Protein AF-A0A7V9I3D6-F1 (afdb_monomer_lite)

Radius of gyration: 19.31 Å; chains: 1; bounding box: 53×40×51 Å

Sequence (221 aa):
MAVRAPNLHQALRGFCLGGFRLLSADVEEGAEIPFAFEEHASRGRPSLYEYRPLVKDYVEARARRLRQLPDAVLALEELRREPAAAIFVRAHAESGLSEEEGLFRSVLLSMLEAAAEACGGFDWDDRAFDRAYGELERSLFGEHRAYAAVAPLVGLSLGRTLQLADGLRVRLAAAGELAAHWPQATNLLPQDFGREPDRLCVLELEQSLDAGSSAAPDAPG

pLDDT: mean 83.84, std 12.22, range [38.25, 98.25]

Secondary structure (DSSP, 8-state):
---SSHHHHHHHHHHHHHHHHHHHHHHHTTPPPPEEEEEE--TTSPPEEEEEE-HHHHHHHTHHHHHTSHHHHHHHHHHHH-GGGHHHHHTTGGGT--HHHHHIIIIIIHHHHHHHHHHTSSS--HHHHHHHHHHHHHHHH-SSEEEEEEEEE-SB--SS-EEEETTEEEEEPPTTHHHHH-GGGGGTSPTTTTTSTTB-EEEEEEEEEPTT--S-TTS--

Foldseek 3Di:
DDQPQVQLLVLLVLLLLQLLVVFVVCVVVPDDFDWDWDWDDDVPDDIDIDIAGPLLVSLVVCLVVSCPDPSLVSNLVSLVVQLLNLQQLVVCVVVVDDSSVSCSVRPNSQLSSQLQRLVSHSDHDPVSSVVSVVVVSCQSQPQKHKDKDKDWFAQDADPAKAAPDVQKIKGFDDVCPCCVVPVVCVVVADPCAVNDRRRGMMIMGMDIDHSNDSDRPPDDD

Structure (mmCIF, N/CA/C/O backbone):
data_AF-A0A7V9I3D6-F1
#
_entry.id   AF-A0A7V9I3D6-F1
#
loop_
_atom_site.group_PDB
_atom_site.id
_atom_site.type_symbol
_atom_site.label_atom_id
_atom_site.label_alt_id
_atom_site.label_comp_id
_atom_site.label_asym_id
_atom_site.label_entity_id
_atom_site.label_seq_id
_atom_site.pdbx_PDB_ins_code
_atom_site.Cartn_x
_atom_site.Cartn_y
_atom_site.Cartn_z
_atom_site.occupancy
_atom_site.B_iso_or_equiv
_atom_site.auth_seq_id
_atom_site.auth_comp_id
_atom_site.auth_asym_id
_atom_site.auth_atom_id
_atom_site.pdbx_PDB_model_num
ATOM 1 N N . MET A 1 1 ? -8.678 -20.734 4.271 1.00 51.84 1 MET A N 1
ATOM 2 C CA . MET A 1 1 ? -7.421 -20.995 3.538 1.00 51.84 1 MET A CA 1
ATOM 3 C C . MET A 1 1 ? -6.297 -20.922 4.561 1.00 51.84 1 MET A C 1
ATOM 5 O O . MET A 1 1 ? -6.418 -20.113 5.469 1.00 51.84 1 MET A O 1
ATOM 9 N N . ALA A 1 2 ? -5.300 -21.808 4.520 1.00 75.94 2 ALA A N 1
ATOM 10 C CA . ALA A 1 2 ? -4.194 -21.734 5.476 1.00 75.94 2 ALA A CA 1
ATOM 11 C C . ALA A 1 2 ? -3.273 -20.573 5.082 1.00 75.94 2 ALA A C 1
ATOM 13 O O . ALA A 1 2 ? -2.827 -20.524 3.938 1.00 75.94 2 ALA A O 1
ATOM 14 N N . VAL A 1 3 ? -3.034 -19.652 6.014 1.00 81.44 3 VAL A N 1
ATOM 15 C CA . VAL A 1 3 ? -2.123 -18.517 5.831 1.00 81.44 3 VAL A CA 1
ATOM 16 C C . VAL A 1 3 ? -0.690 -19.039 5.739 1.00 81.44 3 VAL A C 1
ATOM 18 O O . VAL A 1 3 ? -0.267 -19.826 6.589 1.00 81.44 3 VAL A O 1
ATOM 21 N N . ARG A 1 4 ? 0.051 -18.621 4.709 1.00 81.69 4 ARG A N 1
ATOM 22 C CA . ARG A 1 4 ? 1.401 -19.124 4.409 1.00 81.69 4 ARG A CA 1
ATOM 23 C C . ARG A 1 4 ? 2.445 -18.603 5.392 1.00 81.69 4 ARG A C 1
ATOM 25 O O . ARG A 1 4 ? 3.324 -19.359 5.796 1.00 81.69 4 ARG A O 1
ATOM 32 N N . ALA A 1 5 ? 2.312 -17.345 5.810 1.00 86.44 5 ALA A N 1
ATOM 33 C CA . ALA A 1 5 ? 3.194 -16.689 6.774 1.00 86.44 5 ALA A CA 1
ATOM 34 C C . ALA A 1 5 ? 2.384 -16.204 7.996 1.00 86.44 5 ALA A C 1
ATOM 36 O O . ALA A 1 5 ? 1.986 -15.038 8.052 1.00 86.44 5 ALA A O 1
ATOM 37 N N . PRO A 1 6 ? 2.097 -17.081 8.981 1.00 89.69 6 PRO A N 1
ATOM 38 C CA . PRO A 1 6 ? 1.173 -16.770 10.076 1.00 89.69 6 PRO A CA 1
ATOM 39 C C . PRO A 1 6 ? 1.665 -15.637 10.990 1.00 89.69 6 PRO A C 1
ATOM 41 O O . PRO A 1 6 ? 0.858 -14.818 11.427 1.00 89.69 6 PRO A O 1
ATOM 44 N N . ASN A 1 7 ? 2.976 -15.548 11.237 1.00 91.69 7 ASN A N 1
ATOM 45 C CA . ASN A 1 7 ? 3.556 -14.475 12.054 1.00 91.69 7 ASN A CA 1
ATOM 46 C C . ASN A 1 7 ? 3.440 -13.118 11.353 1.00 91.69 7 ASN A C 1
ATOM 48 O O . ASN A 1 7 ? 2.965 -12.155 11.954 1.00 91.69 7 ASN A O 1
ATOM 52 N N . LEU A 1 8 ? 3.786 -13.070 10.061 1.00 92.12 8 LEU A N 1
ATOM 53 C CA . LEU A 1 8 ? 3.638 -11.871 9.241 1.00 92.12 8 LEU A CA 1
ATOM 54 C C . LEU A 1 8 ? 2.174 -11.426 9.198 1.00 92.12 8 LEU A C 1
ATOM 56 O O . LEU A 1 8 ? 1.878 -10.270 9.467 1.00 92.12 8 LEU A O 1
ATOM 60 N N . HIS A 1 9 ? 1.245 -12.348 8.948 1.00 94.50 9 HIS A N 1
ATOM 61 C CA . HIS A 1 9 ? -0.188 -12.059 8.986 1.00 94.50 9 HIS A CA 1
ATOM 62 C C . HIS A 1 9 ? -0.631 -11.448 10.317 1.00 94.50 9 HIS A C 1
ATOM 64 O O . HIS A 1 9 ? -1.328 -10.436 10.329 1.00 94.50 9 HIS A O 1
ATOM 70 N N . GLN A 1 10 ? -0.225 -12.035 11.448 1.00 95.88 10 GLN A N 1
ATOM 71 C CA . GLN A 1 10 ? -0.588 -11.517 12.765 1.00 95.88 10 GLN A CA 1
ATOM 72 C C . GLN A 1 10 ? -0.014 -10.116 13.009 1.00 95.88 10 GLN A C 1
ATOM 74 O O . GLN A 1 10 ? -0.733 -9.255 13.519 1.00 95.88 10 GLN A O 1
ATOM 79 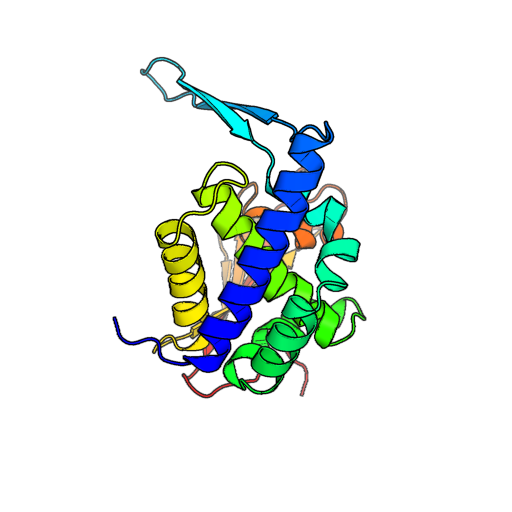N N . ALA A 1 11 ? 1.242 -9.874 12.633 1.00 96.75 11 ALA A N 1
ATOM 80 C CA . ALA A 1 11 ? 1.885 -8.574 12.797 1.00 96.75 11 ALA A CA 1
ATOM 81 C C . ALA A 1 11 ? 1.223 -7.496 11.922 1.00 96.75 11 ALA A C 1
ATOM 83 O O . ALA A 1 11 ? 0.896 -6.414 12.409 1.00 96.75 11 ALA A O 1
ATOM 84 N N . LEU A 1 12 ? 0.936 -7.822 10.659 1.00 96.69 12 LEU A N 1
ATOM 85 C CA . LEU A 1 12 ? 0.216 -6.949 9.734 1.00 96.69 12 LEU A CA 1
ATOM 86 C C . LEU A 1 12 ? -1.204 -6.639 10.230 1.00 96.69 12 LEU A C 1
ATOM 88 O O . LEU A 1 12 ? -1.616 -5.480 10.235 1.00 96.69 12 LEU A O 1
ATOM 92 N N . ARG A 1 13 ? -1.929 -7.645 10.735 1.00 97.50 13 ARG A N 1
ATOM 93 C CA . ARG A 1 13 ? -3.255 -7.444 11.338 1.00 97.50 13 ARG A CA 1
ATOM 94 C C . ARG A 1 13 ? -3.191 -6.535 12.563 1.00 97.50 13 ARG A C 1
ATOM 96 O O . ARG A 1 13 ? -4.046 -5.668 12.718 1.00 97.50 13 ARG A O 1
ATOM 103 N N . GLY A 1 14 ? -2.188 -6.725 13.423 1.00 97.69 14 GLY A N 1
ATOM 104 C CA . GLY A 1 14 ? -1.944 -5.866 14.584 1.00 97.69 14 GLY A CA 1
ATOM 105 C C . GLY A 1 14 ? -1.745 -4.407 14.177 1.00 97.69 14 GLY A C 1
ATOM 106 O O . GLY A 1 14 ? -2.419 -3.525 14.706 1.00 97.69 14 GLY A O 1
ATOM 107 N N . PHE A 1 15 ? -0.909 -4.165 13.162 1.00 98.25 15 PHE A N 1
ATOM 108 C CA . PHE A 1 15 ? -0.706 -2.826 12.612 1.00 98.25 15 PHE A CA 1
ATOM 109 C C . PHE A 1 15 ? -2.002 -2.216 12.069 1.00 98.25 15 PHE A C 1
ATOM 111 O O . PHE A 1 15 ? -2.323 -1.081 12.420 1.00 98.25 15 PHE A O 1
ATOM 118 N N . CYS A 1 16 ? -2.775 -2.954 11.266 1.00 97.88 16 CYS A N 1
ATOM 119 C CA . CYS A 1 16 ? -4.034 -2.436 10.734 1.00 97.88 16 CYS A CA 1
ATOM 120 C C . CYS A 1 16 ? -5.037 -2.101 11.842 1.00 97.88 16 CYS A C 1
ATOM 122 O O . CYS A 1 16 ? -5.631 -1.030 11.806 1.00 97.88 16 CYS A O 1
ATOM 124 N N . LEU A 1 17 ? -5.185 -2.952 12.859 1.00 97.81 17 LEU A N 1
ATOM 125 C CA . LEU A 1 17 ? -6.057 -2.673 14.004 1.00 97.81 17 LEU A CA 1
ATOM 126 C C . LEU A 1 17 ? -5.624 -1.421 14.778 1.00 97.81 17 LEU A C 1
ATOM 128 O O . LEU A 1 17 ? -6.463 -0.586 15.122 1.00 97.81 17 LEU A O 1
ATOM 132 N N . GLY A 1 18 ? -4.321 -1.275 15.039 1.00 97.50 18 GLY A N 1
ATOM 133 C CA . GLY A 1 18 ? -3.765 -0.085 15.683 1.00 97.50 18 GLY A CA 1
ATOM 134 C C . GLY A 1 18 ? -3.978 1.180 14.845 1.00 97.50 18 GLY A C 1
ATOM 135 O O . GLY A 1 18 ? -4.359 2.221 15.382 1.00 97.50 18 GLY A O 1
ATOM 136 N N . GLY A 1 19 ? -3.801 1.072 13.526 1.00 97.62 19 GLY A N 1
ATOM 137 C CA . GLY A 1 19 ? -4.054 2.140 12.563 1.00 97.62 19 GLY A CA 1
ATOM 138 C C . GLY A 1 19 ? -5.521 2.558 12.523 1.00 97.62 19 GLY A C 1
ATOM 139 O O . GLY A 1 19 ? -5.809 3.740 12.682 1.00 97.62 19 GLY A O 1
ATOM 140 N N . PHE A 1 20 ? -6.447 1.603 12.402 1.00 97.44 20 PHE A N 1
ATOM 141 C CA . PHE A 1 20 ? -7.889 1.863 12.461 1.00 97.44 20 PHE A CA 1
ATOM 142 C C . PHE A 1 20 ? -8.252 2.571 13.759 1.00 97.44 20 PHE A C 1
ATOM 144 O O . PHE A 1 20 ? -8.834 3.642 13.709 1.00 97.44 20 PHE A O 1
ATOM 151 N N . ARG A 1 21 ? -7.819 2.058 14.917 1.00 97.44 21 ARG A N 1
ATOM 152 C CA . ARG A 1 21 ? -8.091 2.703 16.210 1.00 97.44 21 ARG A CA 1
ATOM 153 C C . ARG A 1 21 ? -7.612 4.157 16.254 1.00 97.44 21 ARG A C 1
ATOM 155 O O . ARG A 1 21 ? -8.326 5.009 16.775 1.00 97.44 21 ARG A O 1
ATOM 162 N N . LEU A 1 22 ? -6.408 4.435 15.750 1.00 97.06 22 LEU A N 1
ATOM 163 C CA . LEU A 1 22 ? -5.861 5.793 15.704 1.00 97.06 22 LEU A CA 1
ATOM 164 C C . LEU A 1 22 ? -6.705 6.706 14.806 1.00 97.06 22 LEU A C 1
ATOM 166 O O . LEU A 1 22 ? -6.985 7.839 15.183 1.00 97.06 22 LEU A O 1
ATOM 170 N N . LEU A 1 23 ? -7.105 6.217 13.634 1.00 96.12 23 LEU A N 1
ATOM 171 C CA . LEU A 1 23 ? -7.833 7.001 12.639 1.00 96.12 23 LEU A CA 1
ATOM 172 C C . LEU A 1 23 ? -9.308 7.194 13.022 1.00 96.12 23 LEU A C 1
ATOM 174 O O . LEU A 1 23 ? -9.835 8.286 12.842 1.00 96.12 23 LEU A O 1
ATOM 178 N N . SER A 1 24 ? -9.957 6.192 13.621 1.00 94.94 24 SER A N 1
ATOM 179 C CA . SER A 1 24 ? -11.309 6.328 14.176 1.00 94.94 24 SER A CA 1
ATOM 180 C C . SER A 1 24 ? -11.337 7.352 15.309 1.00 94.94 24 SER A C 1
ATOM 182 O O . SER A 1 24 ? -12.240 8.179 15.340 1.00 94.94 24 SER A O 1
ATOM 184 N N . ALA A 1 25 ? -10.323 7.361 16.185 1.00 95.62 25 ALA A N 1
ATOM 185 C CA . ALA A 1 25 ? -10.220 8.356 17.252 1.00 95.62 25 ALA A CA 1
ATOM 186 C C . ALA A 1 25 ? -10.080 9.785 16.701 1.00 95.62 25 ALA A C 1
ATOM 188 O O . ALA A 1 25 ? -10.766 10.685 17.173 1.00 95.62 25 ALA A O 1
ATOM 189 N N . ASP A 1 26 ? -9.262 9.993 15.661 1.00 94.94 26 ASP A N 1
ATOM 190 C CA . ASP A 1 26 ? -9.160 11.303 15.002 1.00 94.94 26 ASP A CA 1
ATOM 191 C C . ASP A 1 26 ? -10.531 11.773 14.470 1.00 94.94 26 ASP A C 1
ATOM 193 O O . ASP A 1 26 ? -10.877 12.948 14.598 1.00 94.94 26 ASP A O 1
ATOM 197 N N . VAL A 1 27 ? -11.319 10.870 13.873 1.00 93.56 27 VAL A N 1
ATOM 198 C CA . VAL A 1 27 ? -12.668 11.179 13.362 1.00 93.56 27 VAL A CA 1
ATOM 199 C C . VAL A 1 27 ? -13.646 11.481 14.499 1.00 93.56 27 VAL A C 1
ATOM 201 O O . VAL A 1 27 ? -14.411 12.440 14.407 1.00 93.56 27 VAL A O 1
ATOM 204 N N . GLU A 1 28 ? -13.600 10.717 15.591 1.00 93.75 28 GLU A N 1
ATOM 205 C CA . GLU A 1 28 ? -14.401 10.966 16.799 1.00 93.75 28 GLU A CA 1
ATOM 206 C C . GLU A 1 28 ? -14.061 12.317 17.454 1.00 93.75 28 GLU A C 1
ATOM 208 O O . GLU A 1 28 ? -14.948 12.994 17.974 1.00 93.75 28 GLU A O 1
ATOM 213 N N . GLU A 1 29 ? -12.799 12.747 17.377 1.00 95.25 29 GLU A N 1
ATOM 214 C CA . GLU A 1 29 ? -12.323 14.063 17.826 1.00 95.25 29 GLU A CA 1
ATOM 215 C C . GLU A 1 29 ? -12.676 15.207 16.853 1.00 95.25 29 GLU A C 1
ATOM 217 O O . GLU A 1 29 ? -12.429 16.378 17.154 1.00 95.25 29 GLU A O 1
ATOM 222 N N . GLY A 1 30 ? -13.303 14.895 15.714 1.00 92.50 30 GLY A N 1
ATOM 223 C CA . GLY A 1 30 ? -13.845 15.867 14.764 1.00 92.50 30 GLY A CA 1
ATOM 224 C C . GLY A 1 30 ? -13.020 16.065 13.493 1.00 92.50 30 GLY A C 1
ATOM 225 O O . GLY A 1 30 ? -13.278 17.012 12.751 1.00 92.50 30 GLY A O 1
ATOM 226 N N . ALA A 1 31 ? -12.030 15.214 13.209 1.00 92.62 31 ALA A N 1
ATOM 227 C CA . ALA A 1 31 ? -11.347 15.248 11.922 1.00 92.62 31 ALA A CA 1
ATOM 228 C C . ALA A 1 31 ? -12.265 14.738 10.800 1.00 92.62 31 ALA A C 1
ATOM 230 O O . ALA A 1 31 ? -12.788 13.628 10.856 1.00 92.62 31 ALA A O 1
ATOM 231 N N . GLU A 1 32 ? -12.405 15.520 9.733 1.00 88.69 32 GLU A N 1
ATOM 232 C CA . GLU A 1 32 ? -13.242 15.153 8.591 1.00 88.69 32 GLU A CA 1
ATOM 233 C C . GLU A 1 32 ? -12.462 14.326 7.559 1.00 88.69 32 GLU A C 1
ATOM 235 O O . GLU A 1 32 ? -11.319 14.645 7.212 1.00 88.69 32 GLU A O 1
ATOM 240 N N . ILE A 1 33 ? -13.098 13.269 7.045 1.00 87.44 33 ILE A N 1
ATOM 241 C CA . ILE A 1 33 ? -12.620 12.531 5.872 1.00 87.44 33 ILE A CA 1
ATOM 242 C C . ILE A 1 33 ? -13.177 13.244 4.631 1.00 87.44 33 ILE A C 1
ATOM 244 O O . ILE A 1 33 ? -14.398 13.378 4.523 1.00 87.44 33 ILE A O 1
ATOM 248 N N . PRO A 1 34 ? -12.332 13.714 3.697 1.00 84.06 34 PRO A N 1
ATOM 249 C CA . PRO A 1 34 ? -12.811 14.342 2.470 1.00 84.06 34 PRO A CA 1
ATOM 250 C C . PRO A 1 34 ? -13.617 13.362 1.606 1.00 84.06 34 PRO A C 1
ATOM 252 O O . PRO A 1 34 ? -13.396 12.155 1.658 1.00 84.06 34 PRO A O 1
ATOM 255 N N . PHE A 1 35 ? -14.517 13.878 0.769 1.00 84.19 35 PHE A N 1
ATOM 256 C CA . PHE A 1 35 ? -15.299 13.077 -0.176 1.00 84.19 35 PHE A CA 1
ATOM 257 C C . PHE A 1 35 ? -15.119 13.594 -1.599 1.00 84.19 35 PHE A C 1
ATOM 259 O O . PHE A 1 35 ? -15.112 14.805 -1.830 1.00 84.19 35 PHE A O 1
ATOM 266 N N . ALA A 1 36 ? -15.033 12.671 -2.553 1.00 81.62 36 ALA A N 1
ATOM 267 C CA . ALA A 1 36 ? -15.155 12.967 -3.970 1.00 81.62 36 ALA A CA 1
ATOM 268 C C . ALA A 1 36 ? -16.561 12.624 -4.466 1.00 81.62 36 ALA A C 1
ATOM 270 O O . ALA A 1 36 ? -17.188 11.658 -4.022 1.00 81.62 36 ALA A O 1
ATOM 271 N N . PHE A 1 37 ? -17.042 13.445 -5.395 1.00 81.44 37 PHE A N 1
ATOM 272 C CA . PHE A 1 37 ? -18.276 13.210 -6.128 1.00 81.44 37 PHE A CA 1
ATOM 273 C C . PHE A 1 37 ? -17.924 12.672 -7.510 1.00 81.44 37 PHE A C 1
ATOM 275 O O . PHE A 1 37 ? -17.302 13.379 -8.305 1.00 81.44 37 PHE A O 1
ATOM 282 N N . GLU A 1 38 ? -18.322 11.435 -7.788 1.00 77.94 38 GLU A N 1
ATOM 283 C CA . GLU A 1 38 ? -18.079 10.785 -9.072 1.00 77.94 38 GLU A CA 1
ATOM 284 C C . GLU A 1 38 ? -19.399 10.591 -9.827 1.00 77.94 38 GLU A C 1
ATOM 286 O O . GLU A 1 38 ? -20.374 10.048 -9.301 1.00 77.94 38 GLU A O 1
ATOM 291 N N . GLU A 1 39 ? -19.430 11.058 -11.079 1.00 82.06 39 GLU A N 1
ATOM 292 C CA . GLU A 1 39 ? -20.523 10.802 -12.014 1.00 82.06 39 GLU A CA 1
ATOM 293 C C . GLU A 1 39 ? -20.115 9.696 -12.991 1.00 82.06 39 GLU A C 1
ATOM 295 O O . GLU A 1 39 ? -19.277 9.885 -13.876 1.00 82.06 39 GLU A O 1
ATOM 300 N N . HIS A 1 40 ? -20.770 8.546 -12.878 1.00 74.75 40 HIS A N 1
ATOM 301 C CA . HIS A 1 40 ? -20.610 7.430 -13.800 1.00 74.75 40 HIS A CA 1
ATOM 302 C C . HIS A 1 40 ? -21.624 7.561 -14.937 1.00 74.75 40 HIS A C 1
ATOM 304 O O . HIS A 1 40 ? -22.726 7.002 -14.901 1.00 74.75 40 HIS A O 1
ATOM 310 N N . ALA A 1 41 ? -21.259 8.322 -15.967 1.00 72.06 41 ALA A N 1
ATOM 311 C CA . ALA A 1 41 ? -22.062 8.448 -17.178 1.00 72.06 41 ALA A CA 1
ATOM 312 C C . ALA A 1 41 ? -21.817 7.252 -18.116 1.00 72.06 41 ALA A C 1
ATOM 314 O O . ALA A 1 41 ? -20.714 7.038 -18.616 1.00 72.06 41 ALA A O 1
ATOM 315 N N . SER A 1 42 ? -2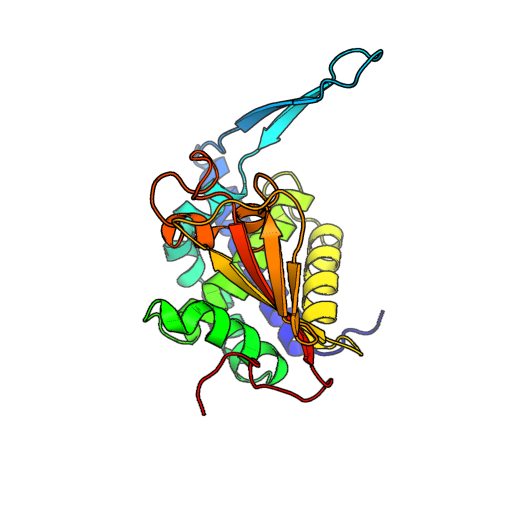2.863 6.474 -18.403 1.00 72.00 42 SER A N 1
ATOM 316 C CA . SER A 1 42 ? -22.826 5.387 -19.392 1.00 72.00 42 SER A CA 1
ATOM 317 C C . SER A 1 42 ? -23.758 5.689 -20.562 1.00 72.00 42 SER A C 1
ATOM 319 O O . SER A 1 42 ? -24.907 6.086 -20.377 1.00 72.00 42 SER A O 1
ATOM 321 N N . ARG A 1 43 ? -23.286 5.480 -21.799 1.00 64.88 43 ARG A N 1
ATOM 322 C CA . ARG A 1 43 ? -24.044 5.825 -23.013 1.00 64.88 43 ARG A CA 1
ATOM 323 C C . ARG A 1 43 ? -25.383 5.073 -23.054 1.00 64.88 43 ARG A C 1
ATOM 325 O O . ARG A 1 43 ? -25.407 3.850 -23.135 1.00 64.88 43 ARG A O 1
ATOM 332 N N . GLY A 1 44 ? -26.492 5.816 -23.021 1.00 72.50 44 GLY A N 1
ATOM 333 C CA . GLY A 1 44 ? -27.853 5.263 -23.064 1.00 72.50 44 GLY A CA 1
ATOM 334 C C . GLY A 1 44 ? -28.411 4.784 -21.717 1.00 72.50 44 GLY A C 1
ATOM 335 O O . GLY A 1 44 ? -29.470 4.159 -21.706 1.00 72.50 44 GLY A O 1
ATOM 336 N N . ARG A 1 45 ? -27.738 5.065 -20.591 1.00 74.00 45 ARG A N 1
ATOM 337 C CA . ARG A 1 45 ? -28.235 4.799 -19.230 1.00 74.00 45 ARG A CA 1
ATOM 338 C C . ARG A 1 45 ? -28.221 6.094 -18.400 1.00 74.00 45 ARG A C 1
ATOM 340 O O . ARG A 1 45 ? -27.434 6.984 -18.715 1.00 74.00 45 ARG A O 1
ATOM 347 N N . PRO A 1 46 ? -29.080 6.225 -17.373 1.00 77.50 46 PRO A N 1
ATOM 348 C CA . PRO A 1 46 ? -29.013 7.349 -16.441 1.00 77.50 46 PRO A CA 1
ATOM 349 C C . PRO A 1 46 ? -27.640 7.414 -15.764 1.00 77.50 46 PRO A C 1
ATOM 351 O O . PRO A 1 46 ? -27.080 6.364 -15.441 1.00 77.50 46 PRO A O 1
ATOM 354 N N . SER A 1 47 ? -27.126 8.625 -15.544 1.00 81.19 47 SER A N 1
ATOM 355 C CA . SER A 1 47 ? -25.909 8.842 -14.760 1.00 81.19 47 SER A CA 1
ATOM 356 C C . SER A 1 47 ? -26.095 8.313 -13.338 1.00 81.19 47 SER A C 1
ATOM 358 O O . SER A 1 47 ? -27.112 8.592 -12.696 1.00 81.19 47 SER A O 1
ATOM 360 N N . LEU A 1 48 ? -25.123 7.539 -12.857 1.00 79.38 48 LEU A N 1
ATOM 361 C CA . LEU A 1 48 ? -25.047 7.135 -11.456 1.00 79.38 48 LEU A CA 1
ATOM 362 C C . LEU A 1 48 ? -24.120 8.102 -10.727 1.00 79.38 48 LEU A C 1
ATOM 364 O O . LEU A 1 48 ? -23.031 8.394 -11.213 1.00 79.38 48 LEU A O 1
ATOM 368 N N . TYR A 1 49 ? -24.566 8.585 -9.573 1.00 79.62 49 TYR A N 1
ATOM 369 C CA . TYR A 1 49 ? -23.794 9.484 -8.726 1.00 79.62 49 TYR A CA 1
ATOM 370 C C . TYR A 1 49 ? -23.341 8.731 -7.485 1.00 79.62 49 TYR A C 1
ATOM 372 O O . TYR A 1 49 ? -24.166 8.140 -6.786 1.00 79.62 49 TYR A O 1
ATOM 380 N N . GLU A 1 50 ? -22.042 8.760 -7.223 1.00 80.88 50 GLU A N 1
ATOM 381 C CA . GLU A 1 50 ? -21.428 8.103 -6.078 1.00 80.88 50 GLU A CA 1
ATOM 382 C C . GLU A 1 50 ? -20.649 9.122 -5.243 1.00 80.88 50 GLU A C 1
ATOM 384 O O . GLU A 1 50 ? -19.896 9.944 -5.769 1.00 80.88 50 GLU A O 1
ATOM 389 N N . TYR A 1 51 ? -20.852 9.069 -3.925 1.00 77.69 51 TYR A N 1
ATOM 390 C CA . TYR A 1 51 ? -20.023 9.780 -2.958 1.00 77.69 51 TYR A CA 1
ATOM 391 C C . TYR A 1 51 ? -18.995 8.804 -2.410 1.00 77.69 51 TYR A C 1
ATOM 393 O O . TYR A 1 51 ? -19.355 7.880 -1.677 1.00 77.69 51 TYR A O 1
ATOM 401 N N . ARG A 1 52 ? -17.724 9.020 -2.745 1.00 78.81 52 ARG A N 1
ATOM 402 C CA . ARG A 1 52 ? -16.632 8.155 -2.303 1.00 78.81 52 ARG A CA 1
ATOM 403 C C . ARG A 1 52 ? -15.771 8.873 -1.263 1.00 78.81 52 ARG A C 1
ATOM 405 O O . ARG A 1 52 ? -15.278 9.967 -1.554 1.00 78.81 52 ARG A O 1
ATOM 412 N N . PRO A 1 53 ? -15.571 8.301 -0.063 1.00 82.06 53 PRO A N 1
ATOM 413 C CA . PRO A 1 53 ? -14.634 8.862 0.900 1.00 82.06 53 PRO A CA 1
ATOM 414 C C . PRO A 1 53 ? -13.202 8.754 0.363 1.00 82.06 53 PRO A C 1
ATOM 416 O O . PRO A 1 53 ? -12.772 7.698 -0.103 1.00 82.06 53 PRO A O 1
ATOM 419 N N . LEU A 1 54 ? -12.443 9.841 0.466 1.00 85.75 54 LEU A N 1
ATOM 420 C CA . LEU A 1 54 ? -11.024 9.923 0.117 1.00 85.75 54 LEU A CA 1
ATOM 421 C C . LEU A 1 54 ? -10.171 9.401 1.282 1.00 85.75 54 LEU A C 1
ATOM 423 O O . LEU A 1 54 ? -9.389 10.122 1.902 1.00 85.75 54 LEU A O 1
ATOM 427 N N . VAL A 1 55 ? -10.368 8.120 1.603 1.00 87.75 55 VAL A N 1
ATOM 428 C CA . VAL A 1 55 ? -9.723 7.432 2.734 1.00 87.75 55 VAL A CA 1
ATOM 429 C C . VAL A 1 55 ? -8.204 7.429 2.587 1.00 87.75 55 VAL A C 1
ATOM 431 O O . VAL A 1 55 ? -7.484 7.615 3.563 1.00 87.75 55 VAL A O 1
ATOM 434 N N . LYS A 1 56 ? -7.720 7.272 1.357 1.00 86.00 56 LYS A N 1
ATOM 435 C CA . LYS A 1 56 ? -6.298 7.234 1.037 1.00 86.00 56 LYS A CA 1
ATOM 436 C C . LYS A 1 56 ? -5.561 8.502 1.450 1.00 86.00 56 LYS A C 1
ATOM 438 O O . LYS A 1 56 ? -4.672 8.437 2.290 1.00 86.00 56 LYS A O 1
ATOM 443 N N . ASP A 1 57 ? -5.990 9.656 0.943 1.00 85.50 57 ASP A N 1
ATOM 444 C CA . ASP A 1 57 ? -5.381 10.951 1.272 1.00 85.50 57 ASP A CA 1
ATOM 445 C C . ASP A 1 57 ? -5.425 11.211 2.784 1.00 85.50 57 ASP A C 1
ATOM 447 O O . ASP A 1 57 ? -4.483 11.740 3.382 1.00 85.50 57 ASP A O 1
ATOM 451 N N . TYR A 1 58 ? -6.522 10.796 3.426 1.00 90.56 58 TYR A N 1
ATOM 452 C CA . TYR A 1 58 ? -6.663 10.887 4.870 1.00 90.56 58 TYR A CA 1
ATOM 453 C C . TYR A 1 58 ? -5.606 10.046 5.601 1.00 90.56 58 TYR A C 1
ATOM 455 O O . TYR A 1 58 ? -4.961 10.564 6.516 1.00 90.56 58 TYR A O 1
ATOM 463 N N . VAL A 1 59 ? -5.403 8.788 5.194 1.00 92.88 59 VAL A N 1
ATOM 464 C CA . VAL A 1 59 ? -4.400 7.863 5.750 1.00 92.88 59 VAL A CA 1
ATOM 465 C C . VAL A 1 59 ? -2.976 8.366 5.490 1.00 92.88 59 VAL A C 1
ATOM 467 O O . VAL A 1 59 ? -2.186 8.459 6.435 1.00 92.88 59 VAL A O 1
ATOM 470 N N . GLU A 1 60 ? -2.656 8.768 4.258 1.00 89.50 60 GLU A N 1
ATOM 471 C CA . GLU A 1 60 ? -1.338 9.291 3.880 1.00 89.50 60 GLU A CA 1
ATOM 472 C C . GLU A 1 60 ? -0.952 10.516 4.726 1.00 89.50 60 GLU A C 1
ATOM 474 O O . GLU A 1 60 ? 0.171 10.603 5.234 1.00 89.50 60 GLU A O 1
ATOM 479 N N . ALA A 1 61 ? -1.898 11.424 4.989 1.00 90.75 61 ALA A N 1
ATOM 480 C CA . ALA A 1 61 ? -1.670 12.584 5.850 1.00 90.75 61 ALA A CA 1
ATOM 481 C C . ALA A 1 61 ? -1.321 12.213 7.310 1.00 90.75 61 ALA A C 1
ATOM 483 O O . ALA A 1 61 ? -0.688 13.003 8.016 1.00 90.75 61 ALA A O 1
ATOM 484 N N . ARG A 1 62 ? -1.685 11.007 7.776 1.00 94.88 62 ARG A N 1
ATOM 485 C CA . ARG A 1 62 ? -1.344 10.479 9.113 1.00 94.88 62 ARG A CA 1
ATOM 486 C C . ARG A 1 62 ? -0.157 9.514 9.099 1.00 94.88 62 ARG A C 1
ATOM 488 O O . ARG A 1 62 ? 0.221 9.032 10.170 1.00 94.88 62 ARG A O 1
ATOM 495 N N . ALA A 1 63 ? 0.497 9.287 7.956 1.00 92.50 63 ALA A N 1
ATOM 496 C CA . ALA A 1 63 ? 1.593 8.323 7.804 1.00 92.50 63 ALA A CA 1
ATOM 497 C C . ALA A 1 63 ? 2.666 8.440 8.903 1.00 92.50 63 ALA A C 1
ATOM 499 O O . ALA A 1 63 ? 3.083 7.437 9.477 1.00 92.50 63 ALA A O 1
ATOM 500 N N . ARG A 1 64 ? 3.054 9.665 9.289 1.00 93.44 64 ARG A N 1
ATOM 501 C CA . ARG A 1 64 ? 4.044 9.887 10.359 1.00 93.44 64 ARG A CA 1
ATOM 502 C C . ARG A 1 64 ? 3.592 9.364 11.727 1.00 93.44 64 ARG A C 1
ATOM 504 O O . ARG A 1 64 ? 4.414 8.817 12.454 1.00 93.44 64 ARG A O 1
ATOM 511 N N . ARG A 1 65 ? 2.320 9.545 12.094 1.00 96.12 65 ARG A N 1
ATOM 512 C CA . ARG A 1 65 ? 1.765 9.041 13.364 1.00 96.12 65 ARG A CA 1
ATOM 513 C C . ARG A 1 65 ? 1.608 7.525 13.317 1.00 96.12 65 ARG A C 1
ATOM 515 O O . ARG A 1 65 ? 1.999 6.845 14.257 1.00 96.12 65 ARG A O 1
ATOM 522 N N . LEU A 1 66 ? 1.118 7.001 12.194 1.00 97.00 66 LEU A N 1
ATOM 523 C CA . LEU A 1 66 ? 0.982 5.561 11.957 1.00 97.00 66 LEU A CA 1
ATOM 524 C C . LEU A 1 66 ? 2.333 4.841 12.059 1.00 97.00 66 LEU A C 1
ATOM 526 O O . LEU A 1 66 ? 2.436 3.783 12.670 1.00 97.00 66 LEU A O 1
ATOM 530 N N . ARG A 1 67 ? 3.399 5.461 11.547 1.00 94.94 67 ARG A N 1
ATOM 531 C CA . ARG A 1 67 ? 4.768 4.942 11.620 1.00 94.94 67 ARG A CA 1
ATOM 532 C C . ARG A 1 67 ? 5.307 4.792 13.045 1.00 94.94 67 ARG A C 1
ATOM 534 O O . ARG A 1 67 ? 6.197 3.974 13.275 1.00 94.94 67 ARG A O 1
ATOM 541 N N . GLN A 1 68 ? 4.799 5.602 13.972 1.00 95.69 68 GLN A N 1
ATOM 542 C CA . GLN A 1 68 ? 5.202 5.620 15.380 1.00 95.69 68 GLN A CA 1
ATOM 543 C C . GLN A 1 68 ? 4.441 4.595 16.229 1.00 95.69 68 GLN A C 1
ATOM 545 O O . GLN A 1 68 ? 4.759 4.441 17.409 1.00 95.69 68 GLN A O 1
ATOM 550 N N . LEU A 1 69 ? 3.448 3.900 15.662 1.00 97.00 69 LEU A N 1
ATOM 551 C CA . LEU A 1 69 ? 2.731 2.854 16.380 1.00 97.00 69 LEU A CA 1
ATOM 552 C C . LEU A 1 69 ? 3.687 1.706 16.747 1.00 97.00 69 LEU A C 1
ATOM 554 O O . LEU A 1 69 ? 4.480 1.282 15.902 1.00 97.00 69 LEU A O 1
ATOM 558 N N . PRO A 1 70 ? 3.590 1.144 17.967 1.00 95.50 70 PRO A N 1
ATOM 559 C CA . PRO A 1 70 ? 4.357 -0.044 18.339 1.00 95.50 70 PRO A CA 1
ATOM 560 C C . PRO A 1 70 ? 4.143 -1.207 17.362 1.00 95.50 70 PRO A C 1
ATOM 562 O O . PRO A 1 70 ? 5.097 -1.885 16.984 1.00 95.50 70 PRO A O 1
ATOM 565 N N . ASP A 1 71 ? 2.908 -1.381 16.885 1.00 96.50 71 ASP A N 1
ATOM 566 C CA . ASP A 1 71 ? 2.556 -2.424 15.921 1.00 96.50 71 ASP A CA 1
ATOM 567 C C . ASP A 1 71 ? 3.238 -2.231 14.557 1.00 96.50 71 ASP A C 1
ATOM 569 O O . ASP A 1 71 ? 3.571 -3.213 13.896 1.00 96.50 71 ASP A O 1
ATOM 573 N N . ALA A 1 72 ? 3.521 -0.985 14.149 1.00 95.88 72 ALA A N 1
ATOM 574 C CA . ALA A 1 72 ? 4.277 -0.712 12.924 1.00 95.88 72 ALA A CA 1
ATOM 575 C C . ALA A 1 72 ? 5.708 -1.250 13.028 1.00 95.88 72 ALA A C 1
ATOM 577 O O . ALA A 1 72 ? 6.217 -1.826 12.071 1.00 95.88 72 ALA A O 1
ATOM 578 N N . VAL A 1 73 ? 6.349 -1.104 14.192 1.00 94.06 73 VAL A N 1
ATOM 579 C CA . VAL A 1 73 ? 7.711 -1.613 14.420 1.00 94.06 73 VAL A CA 1
ATOM 580 C C . VAL A 1 73 ? 7.742 -3.138 14.305 1.00 94.06 73 VAL A C 1
ATOM 582 O O . VAL A 1 73 ? 8.585 -3.680 13.592 1.00 94.06 73 VAL A O 1
ATOM 585 N N . LEU A 1 74 ? 6.789 -3.824 14.943 1.00 94.75 74 LEU A N 1
ATOM 586 C CA . LEU A 1 74 ? 6.681 -5.286 14.887 1.00 94.75 74 LEU A CA 1
ATOM 587 C C . LEU A 1 74 ? 6.405 -5.786 13.463 1.00 94.75 74 LEU A C 1
ATOM 589 O O . LEU A 1 74 ? 7.039 -6.734 13.002 1.00 94.75 74 LEU A O 1
ATOM 593 N N . ALA A 1 75 ? 5.502 -5.123 12.741 1.00 96.50 75 ALA A N 1
ATOM 594 C CA . ALA A 1 75 ? 5.187 -5.476 11.363 1.00 96.50 75 ALA A CA 1
ATOM 595 C C . ALA A 1 75 ? 6.384 -5.268 10.417 1.00 96.50 75 ALA A C 1
ATOM 597 O O . ALA A 1 75 ? 6.648 -6.114 9.564 1.00 96.50 75 ALA A O 1
ATOM 598 N N . LEU A 1 76 ? 7.158 -4.193 10.599 1.00 94.88 76 LEU A N 1
ATOM 599 C CA . LEU A 1 76 ? 8.381 -3.939 9.827 1.00 94.88 76 LEU A CA 1
ATOM 600 C C . LEU A 1 76 ? 9.505 -4.931 10.149 1.00 94.88 76 LEU A C 1
ATOM 602 O O . LEU A 1 76 ? 10.309 -5.256 9.277 1.00 94.88 76 LEU A O 1
ATOM 606 N N . GLU A 1 77 ? 9.597 -5.413 11.387 1.00 93.88 77 GLU A N 1
ATOM 607 C CA . GLU A 1 77 ? 10.514 -6.499 11.740 1.00 93.88 77 GLU A CA 1
ATOM 608 C C . GLU A 1 77 ? 10.167 -7.807 11.029 1.00 93.88 77 GLU A C 1
ATOM 610 O O . GLU A 1 77 ? 11.058 -8.430 10.452 1.00 93.88 77 GLU A O 1
ATOM 615 N N . GLU A 1 78 ? 8.893 -8.205 11.029 1.00 94.25 78 GLU A N 1
ATOM 616 C CA . GLU A 1 78 ? 8.456 -9.419 10.332 1.00 94.25 78 GLU A CA 1
ATOM 617 C C . GLU A 1 78 ? 8.626 -9.296 8.813 1.00 94.25 78 GLU A C 1
ATOM 619 O O . GLU A 1 78 ? 9.113 -10.230 8.180 1.00 94.25 78 GLU A O 1
ATOM 624 N N . LEU A 1 79 ? 8.332 -8.128 8.229 1.00 92.31 79 LEU A N 1
ATOM 625 C CA . LEU A 1 79 ? 8.561 -7.882 6.801 1.00 92.31 79 LEU A CA 1
ATOM 626 C C . LEU A 1 79 ? 10.039 -7.989 6.418 1.00 92.31 79 LEU A C 1
ATOM 628 O O . LEU A 1 79 ? 10.356 -8.579 5.392 1.00 92.31 79 LEU A O 1
ATOM 632 N N . ARG A 1 80 ? 10.960 -7.481 7.245 1.00 90.38 80 ARG A N 1
ATOM 633 C CA . ARG A 1 80 ? 12.407 -7.606 6.985 1.00 90.38 80 ARG A CA 1
ATOM 634 C C . ARG A 1 80 ? 12.913 -9.043 7.064 1.00 90.38 80 ARG A C 1
ATOM 636 O O . ARG A 1 80 ? 13.922 -9.371 6.446 1.00 90.38 80 ARG A O 1
ATOM 643 N N . ARG A 1 81 ? 12.253 -9.894 7.852 1.00 89.12 81 ARG A N 1
ATOM 644 C CA . ARG A 1 81 ? 12.594 -11.320 7.960 1.00 89.12 81 ARG A CA 1
ATOM 645 C C . ARG A 1 81 ? 12.081 -12.130 6.771 1.00 89.12 81 ARG A C 1
ATOM 647 O O . ARG A 1 81 ? 12.591 -13.225 6.560 1.00 89.12 81 ARG A O 1
ATOM 654 N N . GLU A 1 82 ? 11.116 -11.609 6.014 1.00 88.75 82 GLU A N 1
ATOM 655 C CA . GLU A 1 82 ? 10.489 -12.284 4.878 1.00 88.75 82 GLU A CA 1
ATOM 656 C C . GLU A 1 82 ? 11.233 -11.979 3.562 1.00 88.75 82 GLU A C 1
ATOM 658 O O . GLU A 1 82 ? 11.111 -10.873 3.027 1.00 88.75 82 GLU A O 1
ATOM 663 N N . PRO A 1 83 ? 11.973 -12.941 2.971 1.00 81.31 83 PRO A N 1
ATOM 664 C CA . PRO A 1 83 ? 12.730 -12.701 1.741 1.00 81.31 83 PRO A CA 1
ATOM 665 C C . PRO A 1 83 ? 11.857 -12.272 0.558 1.00 81.31 83 PRO A C 1
ATOM 667 O O . PRO A 1 83 ? 12.315 -11.511 -0.296 1.00 81.31 83 PRO A O 1
ATOM 670 N N . ALA A 1 84 ? 10.598 -12.723 0.505 1.00 80.94 84 ALA A N 1
ATOM 671 C CA . ALA A 1 84 ? 9.664 -12.326 -0.544 1.00 80.94 84 ALA A CA 1
ATOM 672 C C . ALA A 1 84 ? 9.336 -10.820 -0.517 1.00 80.94 84 ALA A C 1
ATOM 674 O O . ALA A 1 84 ? 9.003 -10.250 -1.557 1.00 80.94 84 ALA A O 1
ATOM 675 N N . ALA A 1 85 ? 9.473 -10.158 0.639 1.00 82.62 85 ALA A N 1
ATOM 676 C CA . ALA A 1 85 ? 9.185 -8.735 0.792 1.00 82.62 85 ALA A CA 1
ATOM 677 C C . ALA A 1 85 ? 10.295 -7.821 0.232 1.00 82.62 85 ALA A C 1
ATOM 679 O O . ALA A 1 85 ? 10.060 -6.632 0.012 1.00 82.62 85 ALA A O 1
ATOM 680 N N . ALA A 1 86 ? 11.485 -8.360 -0.062 1.00 78.94 86 ALA A N 1
ATOM 681 C CA . ALA A 1 86 ? 12.635 -7.584 -0.536 1.00 78.94 86 ALA A CA 1
ATOM 682 C C . ALA A 1 86 ? 12.373 -6.822 -1.853 1.00 78.94 86 ALA A C 1
ATOM 684 O O . ALA A 1 86 ? 12.991 -5.786 -2.104 1.00 78.94 86 ALA A O 1
ATOM 685 N N . ILE A 1 87 ? 11.438 -7.297 -2.683 1.00 75.25 87 ILE A N 1
ATOM 686 C CA . ILE A 1 87 ? 11.047 -6.641 -3.943 1.00 75.25 87 ILE A CA 1
ATOM 687 C C . ILE A 1 87 ? 10.394 -5.272 -3.669 1.00 75.25 87 ILE A C 1
ATOM 689 O O . ILE A 1 87 ? 10.654 -4.305 -4.384 1.00 75.25 87 ILE A O 1
ATOM 693 N N . PHE A 1 88 ? 9.615 -5.155 -2.590 1.00 74.06 88 PHE A N 1
ATOM 694 C CA . PHE A 1 88 ? 8.889 -3.928 -2.238 1.00 74.06 88 PHE A CA 1
ATOM 695 C C . PHE A 1 88 ? 9.805 -2.812 -1.719 1.00 74.06 88 PHE A C 1
ATOM 697 O O . PHE A 1 88 ? 9.541 -1.631 -1.954 1.00 74.06 88 PHE A O 1
ATOM 704 N N . VAL A 1 89 ? 10.919 -3.187 -1.079 1.00 72.38 89 VAL A N 1
ATOM 705 C CA . VAL A 1 89 ? 11.990 -2.263 -0.672 1.00 72.38 89 VAL A CA 1
ATOM 706 C C . VAL A 1 89 ? 12.547 -1.526 -1.887 1.00 72.38 89 VAL A C 1
ATOM 708 O O . VAL A 1 89 ? 12.715 -0.307 -1.877 1.00 72.38 89 VAL A O 1
ATOM 711 N N . ARG A 1 90 ? 12.855 -2.286 -2.941 1.00 62.59 90 ARG A N 1
ATOM 712 C CA . ARG A 1 90 ? 13.645 -1.808 -4.079 1.00 62.59 90 ARG A CA 1
ATOM 713 C C . ARG A 1 90 ? 12.850 -0.931 -5.029 1.00 62.59 90 ARG A C 1
ATOM 715 O O . ARG A 1 90 ? 13.410 0.049 -5.503 1.00 62.59 90 ARG A O 1
ATOM 722 N N . ALA A 1 91 ? 11.550 -1.189 -5.183 1.00 60.28 91 ALA A N 1
ATOM 723 C CA . ALA A 1 91 ? 10.642 -0.293 -5.904 1.00 60.28 91 ALA A CA 1
ATOM 724 C C . ALA A 1 91 ? 10.680 1.159 -5.372 1.00 60.28 91 ALA A C 1
ATOM 726 O O . ALA A 1 91 ? 10.368 2.094 -6.097 1.00 60.28 91 ALA A O 1
ATOM 727 N N . HIS A 1 92 ? 11.101 1.361 -4.116 1.00 56.78 92 HIS A N 1
ATOM 728 C CA . HIS A 1 92 ? 11.204 2.677 -3.480 1.00 56.78 92 HIS A CA 1
ATOM 729 C C . HIS A 1 92 ? 12.655 3.124 -3.208 1.00 56.78 92 HIS A C 1
ATOM 731 O O . HIS A 1 92 ? 12.871 4.218 -2.681 1.00 56.78 92 HIS A O 1
ATOM 737 N N . ALA A 1 93 ? 13.660 2.319 -3.577 1.00 55.34 93 ALA A N 1
ATOM 738 C CA . ALA A 1 93 ? 15.072 2.609 -3.308 1.00 55.34 93 ALA A CA 1
ATOM 739 C C . ALA A 1 93 ? 15.612 3.791 -4.133 1.00 55.34 93 ALA A C 1
ATOM 741 O O . ALA A 1 93 ? 16.479 4.526 -3.658 1.00 55.34 93 ALA A O 1
ATOM 742 N N . GLU A 1 94 ? 15.061 4.044 -5.324 1.00 52.00 94 GLU A N 1
ATOM 743 C CA . GLU A 1 94 ? 15.443 5.188 -6.171 1.00 52.00 94 GLU A CA 1
ATOM 744 C C . GLU A 1 94 ? 15.090 6.546 -5.542 1.00 52.00 94 GLU A C 1
ATOM 746 O O . GLU A 1 94 ? 15.660 7.574 -5.901 1.00 52.00 94 GLU A O 1
ATOM 751 N N . SER A 1 95 ? 14.200 6.557 -4.543 1.00 57.84 95 SER A N 1
ATOM 752 C CA . SER A 1 95 ? 13.793 7.767 -3.818 1.00 57.84 95 SER A CA 1
ATOM 753 C C . SER A 1 95 ? 14.752 8.164 -2.681 1.00 57.84 95 SER A C 1
ATOM 755 O O . SER A 1 95 ? 14.472 9.117 -1.955 1.00 57.84 95 SER A O 1
ATOM 757 N N . GLY A 1 96 ? 15.862 7.438 -2.474 1.00 62.50 96 GLY A N 1
ATOM 758 C CA . GLY A 1 96 ? 16.804 7.688 -1.369 1.00 62.50 96 GLY A CA 1
ATOM 759 C C . GLY A 1 96 ? 16.226 7.403 0.025 1.00 62.50 96 GLY A C 1
ATOM 760 O O . GLY A 1 96 ? 16.794 7.818 1.036 1.00 62.50 96 GLY A O 1
ATOM 761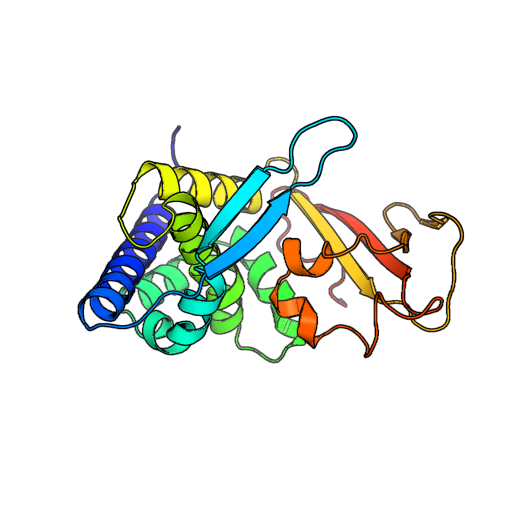 N N . LEU A 1 97 ? 15.082 6.718 0.083 1.00 69.06 97 LEU A N 1
ATOM 762 C CA . LEU A 1 97 ? 14.413 6.330 1.319 1.00 69.06 97 LEU A CA 1
ATOM 763 C C . LEU A 1 97 ? 15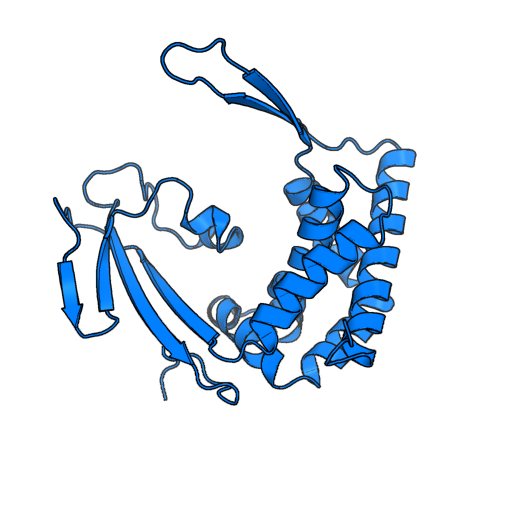.139 5.146 1.964 1.00 69.06 97 LEU A C 1
ATOM 765 O O . LEU A 1 97 ? 15.741 4.316 1.282 1.00 69.06 97 LEU A O 1
ATOM 769 N N . SER A 1 98 ? 15.075 5.052 3.295 1.00 82.44 98 SER A N 1
ATOM 770 C CA . SER A 1 98 ? 15.564 3.859 3.985 1.00 82.44 98 SER A CA 1
ATOM 771 C C . SER A 1 98 ? 14.713 2.646 3.606 1.00 82.44 98 SER A C 1
ATOM 773 O O . SER A 1 98 ? 13.526 2.776 3.307 1.00 82.44 98 SER A O 1
ATOM 775 N N . GLU A 1 99 ? 15.302 1.452 3.670 1.00 82.81 99 GLU A N 1
ATOM 776 C CA . GLU A 1 99 ? 14.591 0.195 3.407 1.00 82.81 99 GLU A CA 1
ATOM 777 C C . GLU A 1 99 ? 13.301 0.067 4.233 1.00 82.81 99 GLU A C 1
ATOM 779 O O . GLU A 1 99 ? 12.250 -0.318 3.723 1.00 82.81 99 GLU A O 1
ATOM 784 N N . GLU A 1 100 ? 13.368 0.468 5.500 1.00 87.06 100 GLU A N 1
ATOM 785 C CA . GLU A 1 100 ? 12.236 0.440 6.419 1.00 87.06 100 GLU A CA 1
ATOM 786 C C . GLU A 1 100 ? 11.122 1.420 6.015 1.00 87.06 100 GLU A C 1
ATOM 788 O O . GLU A 1 100 ? 9.943 1.101 6.152 1.00 87.06 100 GLU A O 1
ATOM 793 N N . GLU A 1 101 ? 11.470 2.592 5.477 1.00 86.19 101 GLU A N 1
ATOM 794 C CA . GLU A 1 101 ? 10.490 3.548 4.948 1.00 86.19 101 GLU A CA 1
ATOM 795 C C . GLU A 1 101 ? 9.864 3.048 3.638 1.00 86.19 101 GLU A C 1
ATOM 797 O O . GLU A 1 101 ? 8.660 3.207 3.429 1.00 86.19 101 GLU A O 1
ATOM 802 N N . GLY A 1 102 ? 10.657 2.382 2.792 1.00 84.44 102 GLY A N 1
ATOM 803 C CA . GLY A 1 102 ? 10.171 1.701 1.594 1.00 84.44 102 GLY A CA 1
ATOM 804 C C . GLY A 1 102 ? 9.117 0.648 1.932 1.00 84.44 102 GLY A C 1
ATOM 805 O O . GLY A 1 102 ? 8.015 0.697 1.389 1.00 84.44 102 GLY A O 1
ATOM 806 N N . LEU A 1 103 ? 9.399 -0.253 2.882 1.00 88.94 103 LEU A N 1
ATOM 807 C CA . LEU A 1 103 ? 8.441 -1.268 3.354 1.00 88.94 103 LEU A CA 1
ATOM 808 C C . LEU A 1 103 ? 7.211 -0.652 4.018 1.00 88.94 103 LEU A C 1
ATOM 810 O O . LEU A 1 103 ? 6.090 -1.115 3.800 1.00 88.94 103 LEU A O 1
ATOM 814 N N . PHE A 1 104 ? 7.406 0.397 4.818 1.00 91.88 104 PHE A N 1
ATOM 815 C CA . PHE A 1 104 ? 6.300 1.078 5.476 1.00 91.88 104 PHE A CA 1
ATOM 816 C C . PHE A 1 104 ? 5.304 1.639 4.458 1.00 91.88 104 PHE A C 1
ATOM 818 O O . PHE A 1 104 ? 4.110 1.384 4.578 1.00 91.88 104 PHE A O 1
ATOM 825 N N . ARG A 1 105 ? 5.781 2.361 3.439 1.00 87.38 105 ARG A N 1
ATOM 826 C CA . ARG A 1 105 ? 4.905 2.961 2.424 1.00 87.38 105 ARG A CA 1
ATOM 827 C C . ARG A 1 105 ? 4.306 1.927 1.484 1.00 87.38 105 ARG A C 1
ATOM 829 O O . ARG A 1 105 ? 3.107 1.947 1.254 1.00 87.38 105 ARG A O 1
ATOM 836 N N . SER A 1 106 ? 5.133 1.026 0.962 1.00 84.31 106 SER A N 1
ATOM 837 C CA . SER A 1 106 ? 4.714 0.077 -0.074 1.00 84.31 106 SER A CA 1
ATOM 838 C C . SER A 1 106 ? 3.813 -1.038 0.445 1.00 84.31 106 SER A C 1
ATOM 840 O O . SER A 1 106 ? 2.921 -1.469 -0.285 1.00 84.31 106 SER A O 1
ATOM 842 N N . VAL A 1 107 ? 4.024 -1.495 1.685 1.00 90.81 107 VAL A N 1
ATOM 843 C CA . VAL A 1 107 ? 3.295 -2.635 2.252 1.00 90.81 107 VAL A CA 1
ATOM 844 C C . VAL A 1 107 ? 2.334 -2.191 3.343 1.00 90.81 107 VAL A C 1
ATOM 846 O O . VAL A 1 107 ? 1.132 -2.397 3.206 1.00 90.81 107 VAL A O 1
ATOM 849 N N . LEU A 1 108 ? 2.835 -1.590 4.428 1.00 94.50 108 LEU A N 1
ATOM 850 C CA . LEU A 1 108 ? 1.993 -1.307 5.596 1.00 94.50 108 LEU A CA 1
ATOM 851 C C . LEU A 1 108 ? 0.914 -0.271 5.284 1.00 94.50 108 LEU A C 1
ATOM 853 O O . LEU A 1 108 ? -0.265 -0.527 5.527 1.00 94.50 108 LEU A O 1
ATOM 857 N N . LEU A 1 109 ? 1.309 0.874 4.728 1.00 92.69 109 LEU A N 1
ATOM 858 C CA . LEU A 1 109 ? 0.389 1.961 4.415 1.00 92.69 109 LEU A CA 1
ATOM 859 C C . LEU A 1 109 ? -0.620 1.530 3.343 1.00 92.69 109 LEU A C 1
ATOM 861 O O . LEU A 1 109 ? -1.819 1.617 3.592 1.00 92.69 109 LEU A O 1
ATOM 865 N N . SER A 1 110 ? -0.154 0.937 2.239 1.00 90.00 110 SER A N 1
ATOM 866 C CA . SER A 1 110 ? -1.017 0.395 1.177 1.00 90.00 110 SER A CA 1
ATOM 867 C C . SER A 1 110 ? -2.040 -0.625 1.689 1.00 90.00 110 SER A C 1
ATOM 869 O O . SER A 1 110 ? -3.196 -0.617 1.276 1.00 90.00 110 SER A O 1
ATOM 871 N N . MET A 1 111 ? -1.643 -1.512 2.606 1.00 93.31 111 MET A N 1
ATOM 872 C CA . MET A 1 111 ? -2.548 -2.514 3.173 1.00 93.31 111 MET A CA 1
ATOM 873 C C . MET A 1 111 ? -3.597 -1.880 4.099 1.00 93.31 111 MET A C 1
ATOM 875 O O . MET A 1 111 ? -4.760 -2.283 4.072 1.00 93.31 111 MET A O 1
ATOM 879 N N . LEU A 1 112 ? -3.208 -0.883 4.901 1.00 95.75 112 LEU A N 1
ATOM 880 C CA . LEU A 1 112 ? -4.142 -0.122 5.734 1.00 95.75 112 LEU A CA 1
ATOM 881 C C . LEU A 1 112 ? -5.148 0.658 4.877 1.00 95.75 112 LEU A C 1
ATOM 883 O O . LEU A 1 112 ? -6.337 0.638 5.184 1.00 95.75 112 LEU A O 1
ATOM 887 N N . GLU A 1 113 ? -4.682 1.297 3.802 1.00 93.50 113 GLU A N 1
ATOM 888 C CA . GLU A 1 113 ? -5.523 1.996 2.825 1.00 93.50 113 GLU A CA 1
ATOM 889 C C . GLU A 1 113 ? -6.530 1.045 2.178 1.00 93.50 113 GLU A C 1
ATOM 891 O O . GLU A 1 113 ? -7.727 1.316 2.219 1.00 93.50 113 GLU A O 1
ATOM 896 N N . ALA A 1 114 ? -6.070 -0.099 1.660 1.00 91.38 114 ALA A N 1
ATOM 897 C CA . ALA A 1 114 ? -6.932 -1.090 1.020 1.00 91.38 114 ALA A CA 1
ATOM 898 C C . ALA A 1 114 ? -7.995 -1.646 1.982 1.00 91.38 114 ALA A C 1
ATOM 900 O O . ALA A 1 114 ? -9.161 -1.797 1.609 1.00 91.38 114 ALA A O 1
ATOM 901 N N . ALA A 1 115 ? -7.620 -1.921 3.236 1.00 94.69 115 ALA A N 1
ATOM 902 C CA . ALA A 1 115 ? -8.564 -2.373 4.253 1.00 94.69 115 ALA A CA 1
ATOM 903 C C . ALA A 1 115 ? -9.603 -1.288 4.586 1.00 94.69 115 ALA A C 1
ATOM 905 O O . ALA A 1 115 ? -10.798 -1.576 4.613 1.00 94.69 115 ALA A O 1
ATOM 906 N N . ALA A 1 116 ? -9.172 -0.043 4.802 1.00 93.38 116 ALA A N 1
ATOM 907 C CA . ALA A 1 116 ? -10.066 1.062 5.148 1.00 93.38 116 ALA A CA 1
ATOM 908 C C . ALA A 1 116 ? -10.998 1.447 3.986 1.00 93.38 116 ALA A C 1
ATOM 910 O O . ALA A 1 116 ? -12.182 1.718 4.186 1.00 93.38 116 ALA A O 1
ATOM 911 N N . GLU A 1 117 ? -10.502 1.396 2.753 1.00 90.69 117 GLU A N 1
ATOM 912 C CA . GLU A 1 117 ? -11.309 1.599 1.554 1.00 90.69 117 GLU A CA 1
ATOM 913 C C . GLU A 1 117 ? -12.369 0.504 1.392 1.00 90.69 117 GLU A C 1
ATOM 915 O O . GLU A 1 117 ? -13.535 0.807 1.139 1.00 90.69 117 GLU A O 1
ATOM 920 N N . ALA A 1 118 ? -12.006 -0.760 1.625 1.00 90.69 118 ALA A N 1
ATOM 921 C CA . ALA A 1 118 ? -12.948 -1.874 1.597 1.00 90.69 118 ALA A CA 1
ATOM 922 C C . ALA A 1 118 ? -14.004 -1.813 2.719 1.00 90.69 118 ALA A C 1
ATOM 924 O O . ALA A 1 118 ? -15.085 -2.385 2.555 1.00 90.69 118 ALA A O 1
ATOM 925 N N . CYS A 1 119 ? -13.711 -1.127 3.827 1.00 90.75 119 CYS A N 1
ATOM 926 C CA . CYS A 1 119 ? -14.669 -0.819 4.891 1.00 90.75 119 CYS A CA 1
ATOM 927 C C . CYS A 1 119 ? -15.518 0.435 4.606 1.00 90.75 119 CYS A C 1
ATOM 929 O O . CYS A 1 119 ? -16.519 0.657 5.283 1.00 90.75 119 CYS A O 1
ATOM 931 N N . GLY A 1 120 ? -15.129 1.276 3.639 1.00 86.62 120 GLY A N 1
ATOM 932 C CA . GLY A 1 120 ? -15.735 2.595 3.426 1.00 86.62 120 GLY A CA 1
ATOM 933 C C . GLY A 1 120 ? -15.432 3.602 4.545 1.00 86.62 120 GLY A C 1
ATOM 934 O O . GLY A 1 120 ? -16.181 4.560 4.725 1.00 86.62 120 GLY A O 1
ATOM 935 N N . GLY A 1 121 ? -14.362 3.384 5.315 1.00 89.44 121 GLY A N 1
ATOM 936 C CA . GLY A 1 121 ? -14.009 4.174 6.492 1.00 89.44 121 GLY A CA 1
ATOM 937 C C . GLY A 1 121 ? -13.191 3.373 7.507 1.00 89.44 121 GLY A C 1
ATOM 938 O O . GLY A 1 121 ? -12.508 2.415 7.156 1.00 89.44 121 GLY A O 1
ATOM 939 N N . PHE A 1 122 ? -13.272 3.762 8.780 1.00 93.31 122 PHE A N 1
ATOM 940 C CA . PHE A 1 122 ? -12.484 3.164 9.868 1.00 93.31 122 PHE A CA 1
ATOM 941 C C . PHE A 1 122 ? -13.321 2.300 10.827 1.00 93.31 122 PHE A C 1
ATOM 943 O O . PHE A 1 122 ? -13.020 2.212 12.016 1.00 93.31 122 PHE A O 1
ATOM 950 N N . ASP A 1 123 ? -14.369 1.649 10.317 1.00 92.31 123 ASP A N 1
ATOM 951 C CA . ASP A 1 123 ? -15.073 0.580 11.033 1.00 92.31 123 ASP A CA 1
ATOM 952 C C . ASP A 1 123 ? -14.450 -0.769 10.652 1.00 92.31 123 ASP A C 1
ATOM 954 O O . ASP A 1 123 ? -14.406 -1.133 9.476 1.00 92.31 123 ASP A O 1
ATOM 958 N N . TRP A 1 124 ? -13.869 -1.474 11.622 1.00 95.06 124 TRP A N 1
ATOM 959 C CA . TRP A 1 124 ? -13.067 -2.667 11.350 1.00 95.06 124 TRP A CA 1
ATOM 960 C C . TRP A 1 124 ? -13.930 -3.834 10.851 1.00 95.06 124 TRP A C 1
ATOM 962 O O . TRP A 1 124 ? -14.854 -4.268 11.536 1.00 95.06 124 TRP A O 1
ATOM 972 N N . ASP A 1 125 ? -13.548 -4.424 9.716 1.00 95.44 125 ASP A N 1
ATOM 973 C CA . ASP A 1 125 ? -14.095 -5.689 9.219 1.00 95.44 125 ASP A CA 1
ATOM 974 C C . ASP A 1 125 ? -12.951 -6.669 8.934 1.00 95.44 125 ASP A C 1
ATOM 976 O O . ASP A 1 125 ? -12.100 -6.433 8.070 1.00 95.44 125 ASP A O 1
ATOM 980 N N . ASP A 1 126 ? -12.957 -7.814 9.621 1.00 95.56 126 ASP A N 1
ATOM 981 C CA . ASP A 1 126 ? -11.986 -8.887 9.393 1.00 95.56 126 ASP A CA 1
ATOM 982 C C . ASP A 1 126 ? -11.982 -9.353 7.931 1.00 95.56 126 ASP A C 1
ATOM 984 O O . ASP A 1 126 ? -10.928 -9.666 7.386 1.00 95.56 126 ASP A O 1
ATOM 988 N N . ARG A 1 127 ? -13.131 -9.332 7.243 1.00 95.00 127 ARG A N 1
ATOM 989 C CA . ARG A 1 127 ? -13.210 -9.733 5.831 1.00 95.00 127 ARG A CA 1
ATOM 990 C C . ARG A 1 127 ? -12.546 -8.727 4.902 1.00 95.00 127 ARG A C 1
ATOM 992 O O . ARG A 1 127 ? -12.064 -9.123 3.843 1.00 95.00 127 ARG A O 1
ATOM 999 N N . ALA A 1 128 ? -12.569 -7.441 5.246 1.00 94.19 128 ALA A N 1
ATOM 1000 C CA . ALA A 1 128 ? -11.881 -6.408 4.479 1.00 94.19 128 ALA A CA 1
ATOM 1001 C C . ALA A 1 128 ? -10.365 -6.588 4.596 1.00 94.19 128 ALA A C 1
ATOM 1003 O O . ALA A 1 128 ? -9.671 -6.618 3.578 1.00 94.19 128 ALA A O 1
ATOM 1004 N N . PHE A 1 129 ? -9.881 -6.827 5.818 1.00 95.56 129 PHE A N 1
ATOM 1005 C CA . PHE A 1 129 ? -8.485 -7.170 6.060 1.00 95.56 129 PHE A CA 1
ATOM 1006 C C . PHE A 1 129 ? -8.072 -8.461 5.341 1.00 95.56 129 PHE A C 1
ATOM 1008 O O . PHE A 1 129 ? -7.085 -8.450 4.612 1.00 95.56 129 PHE A O 1
ATOM 1015 N N . ASP A 1 130 ? -8.837 -9.549 5.473 1.00 94.56 130 ASP A N 1
ATOM 1016 C CA . ASP A 1 130 ? -8.513 -10.838 4.849 1.00 94.56 130 ASP A CA 1
ATOM 1017 C C . ASP A 1 130 ? -8.412 -10.728 3.317 1.00 94.56 130 ASP A C 1
ATOM 1019 O O . ASP A 1 130 ? -7.566 -11.378 2.699 1.00 94.56 130 ASP A O 1
ATOM 1023 N N . ARG A 1 131 ? -9.248 -9.887 2.687 1.00 92.12 131 ARG A N 1
ATOM 1024 C CA . ARG A 1 131 ? -9.159 -9.597 1.245 1.00 92.12 131 ARG A CA 1
ATOM 1025 C C . ARG A 1 131 ? -7.866 -8.864 0.893 1.00 92.12 131 ARG A C 1
ATOM 1027 O O . ARG A 1 131 ? -7.150 -9.325 0.004 1.00 92.12 131 ARG A O 1
ATOM 1034 N N . ALA A 1 132 ? -7.555 -7.779 1.603 1.00 92.31 132 ALA A N 1
ATOM 1035 C CA . ALA A 1 132 ? -6.334 -7.004 1.385 1.00 92.31 132 ALA A CA 1
ATOM 1036 C C . ALA A 1 132 ? -5.073 -7.856 1.628 1.00 92.31 132 ALA A C 1
ATOM 1038 O O . ALA A 1 132 ? -4.148 -7.869 0.815 1.00 92.31 132 ALA A O 1
ATOM 1039 N N . TYR A 1 133 ? -5.061 -8.656 2.699 1.00 93.12 133 TYR A N 1
ATOM 1040 C CA . TYR A 1 133 ? -3.978 -9.594 2.973 1.00 93.12 133 TYR A CA 1
ATOM 1041 C C . TYR A 1 133 ? -3.872 -10.670 1.889 1.00 93.12 133 TYR A C 1
ATOM 1043 O O . TYR A 1 133 ? -2.771 -10.978 1.450 1.00 93.12 133 TYR A O 1
ATOM 1051 N N . GLY A 1 134 ? -4.986 -11.226 1.407 1.00 90.31 134 GLY A N 1
ATOM 1052 C CA . GLY A 1 134 ? -4.973 -12.226 0.336 1.00 90.31 134 GLY A CA 1
ATOM 1053 C C . GLY A 1 134 ? -4.438 -11.696 -1.001 1.00 90.31 134 GLY A C 1
ATOM 1054 O O . GLY A 1 134 ? -3.915 -12.463 -1.811 1.00 90.31 134 GLY A O 1
ATOM 1055 N N . GLU A 1 135 ? -4.548 -10.395 -1.269 1.00 88.25 135 GLU A N 1
ATOM 1056 C CA . GLU A 1 135 ? -3.881 -9.734 -2.399 1.00 88.25 135 GLU A CA 1
ATOM 1057 C C . GLU A 1 135 ? -2.371 -9.624 -2.181 1.00 88.25 135 GLU A C 1
ATOM 1059 O O . GLU A 1 135 ? -1.596 -10.040 -3.048 1.00 88.25 135 GLU A O 1
ATOM 1064 N N . LEU A 1 136 ? -1.950 -9.168 -1.000 1.00 87.94 136 LEU A N 1
ATOM 1065 C CA . LEU A 1 136 ? -0.538 -9.099 -0.627 1.00 87.94 136 LEU A CA 1
ATOM 1066 C C . LEU A 1 136 ? 0.126 -10.486 -0.621 1.00 87.94 136 LEU A C 1
ATOM 1068 O O . LEU A 1 136 ? 1.204 -10.655 -1.180 1.00 87.94 136 LEU A O 1
ATOM 1072 N N . GLU A 1 137 ? -0.520 -11.496 -0.040 1.00 88.19 137 GLU A N 1
ATOM 1073 C CA . GLU A 1 137 ? -0.014 -12.869 0.047 1.00 88.19 137 GLU A CA 1
ATOM 1074 C C . GLU A 1 137 ? 0.162 -13.484 -1.349 1.00 88.19 137 GLU A C 1
ATOM 1076 O O . GLU A 1 137 ? 1.159 -14.162 -1.608 1.00 88.19 137 GLU A O 1
ATOM 1081 N N . ARG A 1 138 ? -0.760 -13.203 -2.283 1.00 83.94 138 ARG A N 1
ATOM 1082 C CA . ARG A 1 138 ? -0.610 -13.591 -3.695 1.00 83.94 138 ARG A CA 1
ATOM 1083 C C . ARG A 1 138 ? 0.559 -12.880 -4.368 1.00 83.94 138 ARG A C 1
ATOM 1085 O O . ARG A 1 138 ? 1.244 -13.506 -5.169 1.00 83.94 138 ARG A O 1
ATOM 1092 N N . SER A 1 139 ? 0.799 -11.614 -4.042 1.00 80.44 139 SER A N 1
ATOM 1093 C CA . SER A 1 139 ? 1.946 -10.866 -4.565 1.00 80.44 139 SER A CA 1
ATOM 1094 C C . SER A 1 139 ? 3.280 -11.399 -4.016 1.00 80.44 139 SER A C 1
ATOM 1096 O O . SER A 1 139 ? 4.229 -11.614 -4.770 1.00 80.44 139 SER A O 1
ATOM 1098 N N . LEU A 1 140 ? 3.336 -11.715 -2.718 1.00 80.62 140 LEU A N 1
ATOM 1099 C CA . LEU A 1 140 ? 4.525 -12.255 -2.052 1.00 80.62 140 LEU A CA 1
ATOM 1100 C C . LEU A 1 140 ? 4.855 -13.684 -2.504 1.00 80.62 140 LEU A C 1
ATOM 1102 O O . LEU A 1 140 ? 6.010 -13.979 -2.813 1.00 80.62 140 LEU A O 1
ATOM 1106 N N . PHE A 1 141 ? 3.850 -14.564 -2.555 1.00 80.00 141 PHE A N 1
ATOM 1107 C CA . PHE A 1 141 ? 4.045 -16.013 -2.687 1.00 80.00 141 PHE A CA 1
ATOM 1108 C C . PHE A 1 141 ? 3.369 -16.634 -3.920 1.00 80.00 141 PHE A C 1
ATOM 1110 O O . PHE A 1 141 ? 3.220 -17.858 -3.987 1.00 80.00 141 PHE A O 1
ATOM 1117 N N . GLY A 1 142 ? 2.901 -15.833 -4.877 1.00 71.19 142 GLY A N 1
ATOM 1118 C CA . GLY A 1 142 ? 2.303 -16.336 -6.114 1.00 71.19 142 GLY A CA 1
ATOM 1119 C C . GLY A 1 142 ? 3.226 -17.321 -6.835 1.00 71.19 142 GLY A C 1
ATOM 1120 O O . GLY A 1 142 ? 4.441 -17.136 -6.850 1.00 71.19 142 GLY A O 1
ATOM 1121 N N . GLU A 1 143 ? 2.656 -18.379 -7.430 1.00 63.91 143 GLU A N 1
ATOM 1122 C CA . GLU A 1 143 ? 3.441 -19.390 -8.162 1.00 63.91 143 GLU A CA 1
ATOM 1123 C C . GLU A 1 143 ? 4.253 -18.755 -9.292 1.00 63.91 143 GLU A C 1
ATOM 1125 O O . GLU A 1 143 ? 5.354 -19.211 -9.596 1.00 63.91 143 GLU A O 1
ATOM 1130 N N . HIS A 1 144 ? 3.710 -17.705 -9.912 1.00 62.94 144 HIS A N 1
ATOM 1131 C CA . HIS A 1 144 ? 4.371 -16.871 -10.907 1.00 62.94 144 HIS A CA 1
ATOM 1132 C C . HIS A 1 144 ? 4.185 -15.421 -10.465 1.00 62.94 144 HIS A C 1
ATOM 1134 O O . HIS A 1 144 ? 3.053 -14.965 -10.288 1.00 62.94 144 HIS A O 1
ATOM 1140 N N . ARG A 1 145 ? 5.289 -14.704 -10.261 1.00 68.44 145 ARG A N 1
ATOM 1141 C CA . ARG A 1 145 ? 5.258 -13.266 -9.984 1.00 68.44 145 ARG A CA 1
ATOM 1142 C C . ARG A 1 145 ? 5.549 -12.544 -11.292 1.00 68.44 145 ARG A C 1
ATOM 1144 O O . ARG A 1 145 ? 6.443 -12.953 -12.021 1.00 68.44 145 ARG A O 1
ATOM 1151 N N . ALA A 1 146 ? 4.788 -11.508 -11.618 1.00 70.88 146 ALA A N 1
ATOM 1152 C CA . ALA A 1 146 ? 5.078 -10.655 -12.764 1.00 70.88 146 ALA A CA 1
ATOM 1153 C C . ALA A 1 146 ? 5.696 -9.358 -12.245 1.00 70.88 146 ALA A C 1
ATOM 1155 O O . ALA A 1 146 ? 5.144 -8.715 -11.354 1.00 70.88 146 ALA A O 1
ATOM 1156 N N . TYR A 1 147 ? 6.857 -9.007 -12.779 1.00 74.69 147 TYR A N 1
ATOM 1157 C CA . TYR A 1 147 ? 7.478 -7.711 -12.596 1.00 74.69 147 TYR A CA 1
ATOM 1158 C C . TYR A 1 147 ? 7.105 -6.816 -13.766 1.00 74.69 147 TYR A C 1
ATOM 1160 O O . TYR A 1 147 ? 7.267 -7.227 -14.914 1.00 74.69 147 TYR A O 1
ATOM 1168 N N . ALA A 1 148 ? 6.652 -5.602 -13.473 1.00 79.00 148 ALA A N 1
ATOM 1169 C CA . ALA A 1 148 ? 6.448 -4.569 -14.471 1.00 79.00 148 ALA A CA 1
ATOM 1170 C C . ALA A 1 148 ? 7.190 -3.302 -14.038 1.00 79.00 148 ALA A C 1
ATOM 1172 O O . ALA A 1 148 ? 6.917 -2.770 -12.963 1.00 79.00 148 ALA A O 1
ATOM 1173 N N . ALA A 1 149 ? 8.104 -2.819 -14.876 1.00 81.31 149 ALA A N 1
ATOM 1174 C CA . ALA A 1 149 ? 8.701 -1.495 -14.746 1.00 81.31 149 ALA A CA 1
ATOM 1175 C C . ALA A 1 149 ? 8.178 -0.597 -15.860 1.00 81.31 149 ALA A C 1
ATOM 1177 O O . ALA A 1 149 ? 8.087 -1.012 -17.018 1.00 81.31 149 ALA A O 1
ATOM 1178 N N . VAL A 1 150 ? 7.839 0.642 -15.507 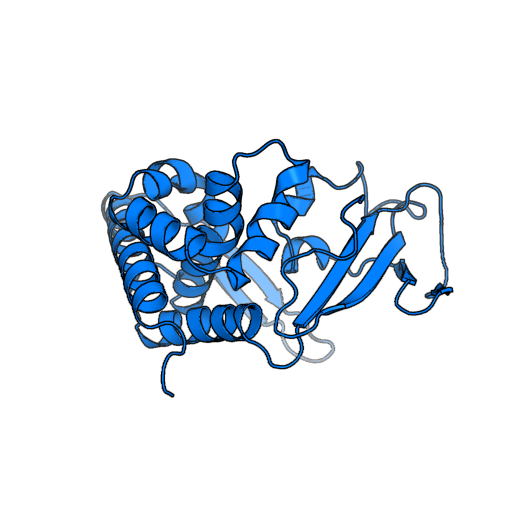1.00 86.06 150 VAL A N 1
ATOM 1179 C CA . VAL A 1 150 ? 7.292 1.619 -16.446 1.00 86.06 150 VAL A CA 1
ATOM 1180 C C . VAL A 1 150 ? 8.054 2.929 -16.315 1.00 86.06 150 VAL A C 1
ATOM 1182 O O . VAL A 1 150 ? 8.136 3.495 -15.229 1.00 86.06 150 VAL A O 1
ATOM 1185 N N . ALA A 1 151 ? 8.582 3.428 -17.432 1.00 87.50 151 ALA A N 1
ATOM 1186 C CA . ALA A 1 151 ? 9.291 4.698 -17.507 1.00 87.50 151 ALA A CA 1
ATOM 1187 C C . ALA A 1 151 ? 8.601 5.645 -18.507 1.00 87.50 151 ALA A C 1
ATOM 1189 O O . ALA A 1 151 ? 8.334 5.246 -19.646 1.00 87.50 151 ALA A O 1
ATOM 1190 N N . PRO A 1 152 ? 8.311 6.903 -18.132 1.00 89.19 152 PRO A N 1
ATOM 1191 C CA . PRO A 1 152 ? 7.713 7.875 -19.040 1.00 89.19 152 PRO A CA 1
ATOM 1192 C C . PRO A 1 152 ? 8.697 8.273 -20.148 1.00 89.19 152 PRO A C 1
ATOM 1194 O O . PRO A 1 152 ? 9.860 8.577 -19.887 1.00 89.19 152 PRO A O 1
ATOM 1197 N N . LEU A 1 153 ? 8.221 8.310 -21.394 1.00 90.31 153 LEU A N 1
ATOM 1198 C CA . LEU A 1 153 ? 8.977 8.793 -22.548 1.00 90.31 153 LEU A CA 1
ATOM 1199 C C . LEU A 1 153 ? 8.450 10.161 -22.984 1.00 90.31 153 LEU A C 1
ATOM 1201 O O . LEU A 1 153 ? 7.258 10.328 -23.243 1.00 90.31 153 LEU A O 1
ATOM 1205 N N . VAL A 1 154 ? 9.363 11.125 -23.092 1.00 90.50 154 VAL A N 1
ATOM 1206 C CA . VAL A 1 154 ? 9.086 12.509 -23.502 1.00 90.50 154 VAL A CA 1
ATOM 1207 C C . VAL A 1 154 ? 9.708 12.773 -24.873 1.00 90.50 154 VAL A C 1
ATOM 1209 O O . VAL A 1 154 ? 10.795 12.277 -25.170 1.00 90.50 154 VAL A O 1
ATOM 1212 N N . GLY A 1 155 ? 9.028 13.561 -25.706 1.00 90.12 155 GLY A N 1
ATOM 1213 C CA . GLY A 1 155 ? 9.473 13.923 -27.054 1.00 90.12 155 GLY A CA 1
ATOM 1214 C C . GLY A 1 155 ? 9.124 12.886 -28.127 1.00 90.12 155 GLY A C 1
ATOM 1215 O O . GLY A 1 155 ? 9.618 12.978 -29.251 1.00 90.12 155 GLY A O 1
ATOM 1216 N N . LEU A 1 156 ? 8.290 11.893 -27.798 1.00 87.44 156 LEU A N 1
ATOM 1217 C CA . LEU A 1 156 ? 7.876 10.825 -28.708 1.00 87.44 156 LEU A CA 1
ATOM 1218 C C . LEU A 1 156 ? 6.350 10.720 -28.764 1.00 87.44 156 LEU A C 1
ATOM 1220 O O . LEU A 1 156 ? 5.676 10.653 -27.736 1.00 87.44 156 LEU A O 1
ATOM 1224 N N . SER A 1 157 ? 5.813 10.615 -29.978 1.00 86.44 157 SER A N 1
ATOM 1225 C CA . SER A 1 157 ? 4.394 10.343 -30.222 1.00 86.44 157 SER A CA 1
ATOM 1226 C C . SER A 1 157 ? 4.237 9.029 -30.979 1.00 86.44 157 SER A C 1
ATOM 1228 O O . SER A 1 157 ? 4.894 8.799 -31.997 1.00 86.44 157 SER A O 1
ATOM 1230 N N . LEU A 1 158 ? 3.340 8.169 -30.500 1.00 86.19 158 LEU A N 1
ATOM 1231 C CA . LEU A 1 158 ? 3.053 6.865 -31.093 1.00 86.19 158 LEU A CA 1
ATOM 1232 C C . LEU A 1 158 ? 1.570 6.745 -31.434 1.00 86.19 158 LEU A C 1
ATOM 1234 O O . LEU A 1 158 ? 0.707 7.094 -30.637 1.00 86.19 158 LEU A O 1
ATOM 1238 N N . GLY A 1 159 ? 1.270 6.192 -32.611 1.00 86.31 159 GLY A N 1
ATOM 1239 C CA . GLY A 1 159 ? -0.104 5.847 -32.996 1.00 86.31 159 GLY A CA 1
ATOM 1240 C C . GLY A 1 159 ? -0.547 4.450 -32.545 1.00 86.31 159 GLY A C 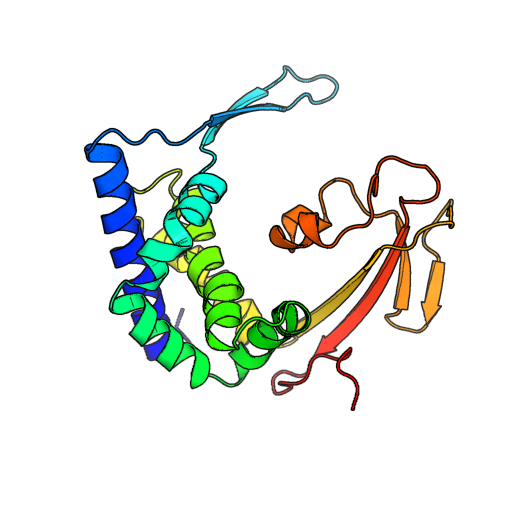1
ATOM 1241 O O . GLY A 1 159 ? -1.722 4.115 -32.658 1.00 86.31 159 GLY A O 1
ATOM 1242 N N . ARG A 1 160 ? 0.387 3.608 -32.085 1.00 88.44 160 ARG A N 1
ATOM 1243 C CA . ARG A 1 160 ? 0.146 2.226 -31.644 1.00 88.44 160 ARG A CA 1
ATOM 1244 C C . ARG A 1 160 ? 1.275 1.740 -30.740 1.00 88.44 160 ARG A C 1
ATOM 1246 O O . ARG A 1 160 ? 2.380 2.274 -30.813 1.00 88.44 160 ARG A O 1
ATOM 1253 N N . THR A 1 161 ? 1.014 0.689 -29.968 1.00 92.50 161 THR A N 1
ATOM 1254 C CA . THR A 1 161 ? 2.046 -0.040 -29.219 1.00 92.50 161 THR A CA 1
ATOM 1255 C C . THR A 1 161 ? 3.122 -0.583 -30.161 1.00 92.50 161 THR A C 1
ATOM 1257 O O . THR A 1 161 ? 2.810 -1.161 -31.206 1.00 92.50 161 THR A O 1
ATOM 1260 N N . LEU A 1 162 ? 4.384 -0.399 -29.783 1.00 94.31 162 LEU A N 1
ATOM 1261 C CA . LEU A 1 162 ? 5.563 -0.878 -30.492 1.00 94.31 162 LEU A CA 1
ATOM 1262 C C . LEU A 1 162 ? 6.325 -1.864 -29.602 1.00 94.31 162 LEU A C 1
ATOM 1264 O O . LEU A 1 162 ? 6.814 -1.486 -28.541 1.00 94.31 162 LEU A O 1
ATOM 1268 N N . GLN A 1 163 ? 6.455 -3.113 -30.043 1.00 95.12 163 GLN A N 1
ATOM 1269 C CA . GLN A 1 163 ? 7.313 -4.087 -29.369 1.00 95.12 163 GLN A CA 1
ATOM 1270 C C . GLN A 1 163 ? 8.777 -3.808 -29.729 1.00 95.12 163 GLN A C 1
ATOM 1272 O O . GLN A 1 163 ? 9.100 -3.718 -30.914 1.00 95.12 163 GLN A O 1
ATOM 1277 N N . LEU A 1 164 ? 9.646 -3.665 -28.725 1.00 92.75 164 LEU A N 1
ATOM 1278 C CA . LEU A 1 164 ? 11.084 -3.456 -28.925 1.00 92.75 164 LEU A CA 1
ATOM 1279 C C . LEU A 1 164 ? 11.871 -4.765 -28.786 1.00 92.75 164 LEU A C 1
ATOM 1281 O O . LEU A 1 164 ? 12.749 -5.040 -29.598 1.00 92.75 164 LEU A O 1
ATOM 1285 N N . ALA A 1 165 ? 11.542 -5.565 -27.772 1.00 90.75 165 ALA A N 1
ATOM 1286 C CA . ALA A 1 165 ? 12.109 -6.888 -27.498 1.00 90.75 165 ALA A CA 1
ATOM 1287 C C . ALA A 1 165 ? 11.113 -7.709 -26.666 1.00 90.75 165 ALA A C 1
ATOM 1289 O O . ALA A 1 165 ? 10.072 -7.181 -26.285 1.00 90.75 165 ALA A O 1
ATOM 1290 N N . ASP A 1 166 ? 11.397 -8.974 -26.356 1.00 86.31 166 ASP A N 1
ATOM 1291 C CA . ASP A 1 166 ? 10.525 -9.766 -25.477 1.00 86.31 166 ASP A CA 1
ATOM 1292 C C . ASP A 1 166 ? 10.367 -9.086 -24.110 1.00 86.31 166 ASP A C 1
ATOM 1294 O O . ASP A 1 166 ? 11.346 -8.670 -23.493 1.00 86.31 166 ASP A O 1
ATOM 1298 N N . GLY A 1 167 ? 9.118 -8.895 -23.677 1.00 86.38 167 GLY A N 1
ATOM 1299 C CA . GLY A 1 167 ? 8.790 -8.166 -22.447 1.00 86.38 167 GLY A CA 1
ATOM 1300 C C . GLY A 1 167 ? 8.979 -6.644 -22.512 1.00 86.38 167 GLY A C 1
ATOM 1301 O O . GLY A 1 167 ? 8.400 -5.947 -21.693 1.00 86.38 167 GLY A O 1
ATOM 1302 N N . LEU A 1 168 ? 9.706 -6.096 -23.495 1.00 92.50 168 LEU A N 1
ATOM 1303 C CA . LEU A 1 168 ? 9.988 -4.660 -23.618 1.00 92.50 168 LEU A CA 1
ATOM 1304 C C . LEU A 1 168 ? 9.178 -4.006 -24.746 1.00 92.50 168 LEU A C 1
ATOM 1306 O O . LEU A 1 168 ? 9.378 -4.301 -25.931 1.00 92.50 168 LEU A O 1
ATOM 1310 N N . ARG A 1 169 ? 8.298 -3.062 -24.405 1.00 94.50 169 ARG A N 1
ATOM 1311 C CA . ARG A 1 169 ? 7.440 -2.360 -25.373 1.00 94.50 169 ARG A CA 1
ATOM 1312 C C . ARG A 1 169 ? 7.302 -0.877 -25.070 1.00 94.50 169 ARG A C 1
ATOM 1314 O O . ARG A 1 169 ? 7.394 -0.453 -23.927 1.00 94.50 169 ARG A O 1
ATOM 1321 N N . VAL A 1 170 ? 7.022 -0.089 -26.103 1.00 94.69 170 VAL A N 1
ATOM 1322 C CA . VAL A 1 170 ? 6.574 1.297 -25.956 1.00 94.69 170 VAL A CA 1
ATOM 1323 C C . VAL A 1 170 ? 5.090 1.372 -26.261 1.00 94.69 170 VAL A C 1
ATOM 1325 O O . VAL A 1 170 ? 4.642 0.882 -27.299 1.00 94.69 170 VAL A O 1
ATOM 1328 N N . ARG A 1 171 ? 4.312 1.999 -25.386 1.00 93.56 171 ARG A N 1
ATOM 1329 C CA . ARG A 1 171 ? 2.868 2.174 -25.573 1.00 93.56 171 ARG A CA 1
ATOM 1330 C C . ARG A 1 171 ? 2.398 3.521 -25.050 1.00 93.56 171 ARG A C 1
ATOM 1332 O O . ARG A 1 171 ? 3.139 4.220 -24.371 1.00 93.56 171 ARG A O 1
ATOM 1339 N N . LEU A 1 172 ? 1.148 3.860 -25.345 1.00 91.31 172 LEU A N 1
ATOM 1340 C CA . LEU A 1 172 ? 0.474 4.968 -24.676 1.00 91.31 172 LEU A CA 1
ATOM 1341 C C . LEU A 1 172 ? 0.161 4.572 -23.224 1.00 91.31 172 LEU A C 1
ATOM 1343 O O . LEU A 1 172 ? -0.281 3.446 -22.969 1.00 91.31 172 LEU A O 1
ATOM 1347 N N . ALA A 1 173 ? 0.395 5.489 -22.287 1.00 87.56 173 ALA A N 1
ATOM 1348 C CA . ALA A 1 173 ? -0.082 5.356 -20.915 1.00 87.56 173 ALA A CA 1
ATOM 1349 C C . ALA A 1 173 ? -1.611 5.444 -20.906 1.00 87.56 173 ALA A C 1
ATOM 1351 O O . ALA A 1 173 ? -2.180 6.358 -21.512 1.00 87.56 173 ALA A O 1
ATOM 1352 N N . ALA A 1 174 ? -2.287 4.523 -20.219 1.00 83.44 174 ALA A N 1
ATOM 1353 C CA . ALA A 1 174 ? -3.709 4.702 -19.969 1.00 83.44 174 ALA A CA 1
ATOM 1354 C C . ALA A 1 174 ? -3.909 5.802 -18.911 1.00 83.44 174 ALA A C 1
ATOM 1356 O O . ALA A 1 174 ? -3.103 5.974 -17.993 1.00 83.44 174 ALA A O 1
ATOM 1357 N N . ALA A 1 175 ? -4.981 6.585 -19.052 1.00 74.62 175 ALA A N 1
ATOM 1358 C CA . ALA A 1 175 ? -5.267 7.678 -18.130 1.00 74.62 175 ALA A CA 1
ATOM 1359 C C . ALA A 1 175 ? -5.419 7.145 -16.695 1.00 74.62 175 ALA A C 1
ATOM 1361 O O . ALA A 1 175 ? -6.226 6.253 -16.447 1.00 74.62 175 ALA A O 1
ATOM 1362 N N . GLY A 1 176 ? -4.630 7.683 -15.762 1.00 69.12 176 GLY A N 1
ATOM 1363 C CA . GLY A 1 176 ? -4.665 7.298 -14.347 1.00 69.12 176 GLY A CA 1
ATOM 1364 C C . GLY A 1 176 ? -4.033 5.942 -14.010 1.00 69.12 176 GLY A C 1
ATOM 1365 O O . GLY A 1 176 ? -3.954 5.607 -12.836 1.00 69.12 176 GLY A O 1
ATOM 1366 N N . GLU A 1 177 ? -3.533 5.186 -14.990 1.00 78.81 177 GLU A N 1
ATOM 1367 C CA . GLU A 1 177 ? -2.964 3.845 -14.784 1.00 78.81 177 GLU A CA 1
ATOM 1368 C C . GLU A 1 177 ? -1.803 3.840 -13.785 1.00 78.81 177 GLU A C 1
ATOM 1370 O O . GLU A 1 177 ? -1.780 3.044 -12.849 1.00 78.81 177 GLU A O 1
ATOM 1375 N N . LEU A 1 178 ? -0.851 4.760 -13.959 1.00 75.06 178 LEU A N 1
ATOM 1376 C CA . LEU A 1 178 ? 0.323 4.831 -13.092 1.00 75.06 178 LEU A CA 1
ATOM 1377 C C . LEU A 1 178 ? -0.064 5.204 -11.664 1.00 75.06 178 LEU A C 1
ATOM 1379 O O . LEU A 1 178 ? 0.444 4.595 -10.740 1.00 75.06 178 LEU A O 1
ATOM 1383 N N . ALA A 1 179 ? -1.014 6.121 -11.473 1.00 67.19 179 ALA A N 1
ATOM 1384 C CA . ALA A 1 179 ? -1.513 6.464 -10.143 1.00 67.19 179 ALA A CA 1
ATOM 1385 C C . ALA A 1 179 ? -2.347 5.333 -9.509 1.00 67.19 179 ALA A C 1
ATOM 1387 O O . ALA A 1 179 ? -2.387 5.211 -8.285 1.00 67.19 179 ALA A O 1
ATOM 1388 N N . ALA A 1 180 ? -3.001 4.499 -10.324 1.00 64.31 180 ALA A N 1
ATOM 1389 C CA . ALA A 1 180 ? -3.759 3.345 -9.851 1.00 64.31 180 ALA A CA 1
ATOM 1390 C C . ALA A 1 180 ? -2.841 2.225 -9.337 1.00 64.31 180 ALA A C 1
ATOM 1392 O O . ALA A 1 180 ? -3.134 1.623 -8.308 1.00 64.31 180 ALA A O 1
ATOM 1393 N N . HIS A 1 181 ? -1.724 1.967 -10.024 1.00 64.88 181 HIS A N 1
ATOM 1394 C CA . HIS A 1 181 ? -0.775 0.913 -9.646 1.00 64.88 181 HIS A CA 1
ATOM 1395 C C . HIS A 1 181 ? 0.342 1.393 -8.711 1.00 64.88 181 HIS A C 1
ATOM 1397 O O . HIS A 1 181 ? 0.798 0.637 -7.858 1.00 64.88 181 HIS A O 1
ATOM 1403 N N . TRP A 1 182 ? 0.767 2.648 -8.850 1.00 67.00 182 TRP A N 1
ATOM 1404 C CA . TRP A 1 182 ? 1.774 3.301 -8.021 1.00 67.00 182 TRP A CA 1
ATOM 1405 C C . TRP A 1 182 ? 1.388 4.770 -7.760 1.00 67.00 182 TRP A C 1
ATOM 1407 O O . TRP A 1 182 ? 1.837 5.692 -8.441 1.00 67.00 182 TRP A O 1
ATOM 1417 N N . PRO A 1 183 ? 0.572 5.025 -6.733 1.00 60.78 183 PRO A N 1
ATOM 1418 C CA . PRO A 1 183 ? 0.020 6.352 -6.440 1.00 60.78 183 PRO A CA 1
ATOM 1419 C C . PRO A 1 183 ? 1.090 7.432 -6.256 1.00 60.78 183 PRO A C 1
ATOM 1421 O O . PRO A 1 183 ? 0.961 8.559 -6.744 1.00 60.78 183 PRO A O 1
ATOM 1424 N N . GLN A 1 184 ? 2.193 7.056 -5.606 1.00 61.44 184 GLN A N 1
ATOM 1425 C CA . GLN A 1 184 ? 3.319 7.940 -5.331 1.00 61.44 184 GLN A CA 1
ATOM 1426 C C . GLN A 1 184 ? 4.149 8.260 -6.588 1.00 61.44 184 GLN A C 1
ATOM 1428 O O . GLN A 1 184 ? 4.899 9.238 -6.575 1.00 61.44 184 GLN A O 1
ATOM 1433 N N . ALA A 1 185 ? 3.969 7.524 -7.696 1.00 66.44 185 ALA A N 1
ATOM 1434 C CA . ALA A 1 185 ? 4.627 7.814 -8.970 1.00 66.44 185 ALA A CA 1
ATOM 1435 C C . ALA A 1 185 ? 4.209 9.164 -9.561 1.00 66.44 185 ALA A C 1
ATOM 1437 O O . ALA A 1 185 ? 4.941 9.711 -10.377 1.00 66.44 185 ALA A O 1
ATOM 1438 N N . THR A 1 186 ? 3.081 9.742 -9.131 1.00 65.50 186 THR A N 1
ATOM 1439 C CA . THR A 1 186 ? 2.589 11.038 -9.632 1.00 65.50 186 THR A CA 1
ATOM 1440 C C . THR A 1 186 ? 3.650 12.144 -9.546 1.00 65.50 186 THR A C 1
ATOM 1442 O O . THR A 1 186 ? 3.767 12.948 -10.466 1.00 65.50 186 THR A O 1
ATOM 1445 N N . ASN A 1 187 ? 4.478 12.147 -8.494 1.00 65.19 187 ASN A N 1
ATOM 1446 C CA . ASN A 1 187 ? 5.562 13.125 -8.323 1.00 65.19 187 ASN A CA 1
ATOM 1447 C C . ASN A 1 187 ? 6.855 12.767 -9.081 1.00 65.19 187 ASN A C 1
ATOM 1449 O O . ASN A 1 187 ? 7.774 13.580 -9.135 1.00 65.19 187 ASN A O 1
ATOM 1453 N N . LEU A 1 188 ? 6.942 11.557 -9.636 1.00 72.69 188 LEU A N 1
ATOM 1454 C CA . LEU A 1 188 ? 8.076 11.068 -10.428 1.00 72.69 188 LEU A CA 1
ATOM 1455 C C . LEU A 1 188 ? 7.857 11.271 -11.935 1.00 72.69 188 LEU A C 1
ATOM 1457 O O . LEU A 1 188 ? 8.794 11.133 -12.722 1.00 72.69 188 LEU A O 1
ATOM 1461 N N . LEU A 1 189 ? 6.630 11.599 -12.351 1.00 82.06 189 LEU A N 1
ATOM 1462 C CA . LEU A 1 189 ? 6.311 11.837 -13.753 1.00 82.06 189 LEU A CA 1
ATOM 1463 C C . LEU A 1 189 ? 6.847 13.195 -14.231 1.00 82.06 189 LEU A C 1
ATOM 1465 O O . LEU A 1 189 ? 6.808 14.181 -13.492 1.00 82.06 189 LEU A O 1
ATOM 1469 N N . PRO A 1 190 ? 7.298 13.283 -15.495 1.00 83.75 190 PRO A N 1
ATOM 1470 C CA . PRO A 1 190 ? 7.612 14.551 -16.128 1.00 83.75 190 PRO A CA 1
ATOM 1471 C C . PRO A 1 190 ? 6.433 15.525 -16.060 1.00 83.75 190 PRO A C 1
ATOM 1473 O O . PRO A 1 190 ? 5.268 15.130 -16.116 1.00 83.75 190 PRO A O 1
ATOM 1476 N N . GLN A 1 191 ? 6.742 16.821 -16.016 1.00 83.19 191 GLN A N 1
ATOM 1477 C CA . GLN A 1 191 ? 5.729 17.872 -16.087 1.00 83.19 191 GLN A CA 1
ATOM 1478 C C . GLN A 1 191 ? 4.817 17.667 -17.313 1.00 83.19 191 GLN A C 1
ATOM 1480 O O . GLN A 1 191 ? 5.298 17.294 -18.382 1.00 83.19 191 GLN A O 1
ATOM 1485 N N . ASP A 1 192 ? 3.512 17.886 -17.155 1.00 85.69 192 ASP A N 1
ATOM 1486 C CA . ASP A 1 192 ? 2.503 17.768 -18.222 1.00 85.69 192 ASP A CA 1
ATOM 1487 C C . ASP A 1 192 ? 2.416 16.386 -18.908 1.00 85.69 192 ASP A C 1
ATOM 1489 O O . ASP A 1 192 ? 1.817 16.242 -19.981 1.00 85.69 192 ASP A O 1
ATOM 1493 N N . PHE A 1 193 ? 2.958 15.338 -18.273 1.00 86.69 193 PHE A N 1
ATOM 1494 C CA . PHE A 1 193 ? 2.784 13.960 -18.724 1.00 86.69 193 PHE A CA 1
ATOM 1495 C C . PHE A 1 193 ? 1.299 13.572 -18.763 1.00 86.69 193 PHE A C 1
ATOM 1497 O O . PHE A 1 193 ? 0.520 13.914 -17.872 1.00 86.69 193 PHE A O 1
ATOM 1504 N N . GLY A 1 194 ? 0.886 12.890 -19.831 1.00 85.06 194 GLY A N 1
ATOM 1505 C CA . GLY A 1 194 ? -0.514 12.557 -20.099 1.00 85.06 194 GLY A CA 1
ATOM 1506 C C . GLY A 1 194 ? -1.353 13.704 -20.680 1.00 85.06 194 GLY A C 1
ATOM 1507 O O . GLY A 1 194 ? -2.525 13.486 -20.983 1.00 85.06 194 GLY A O 1
ATOM 1508 N N . ARG A 1 195 ? -0.789 14.912 -20.849 1.00 85.31 195 ARG A N 1
ATOM 1509 C CA . ARG A 1 195 ? -1.505 16.088 -21.384 1.00 85.31 195 ARG A CA 1
ATOM 1510 C C . ARG A 1 195 ? -0.992 16.517 -22.755 1.00 85.31 195 ARG A C 1
ATOM 1512 O O . ARG A 1 195 ? -1.802 16.843 -23.621 1.00 85.31 195 ARG A O 1
ATOM 1519 N N . GLU A 1 196 ? 0.325 16.515 -22.958 1.00 87.38 196 GLU A N 1
ATOM 1520 C CA . GLU A 1 196 ? 0.940 16.897 -24.237 1.00 87.38 196 GLU A CA 1
ATOM 1521 C C . GLU A 1 196 ? 1.116 15.693 -25.184 1.00 87.38 196 GLU A C 1
ATOM 1523 O O . GLU A 1 196 ? 1.438 14.602 -24.712 1.00 87.38 196 GLU A O 1
ATOM 1528 N N . PRO A 1 197 ? 0.950 15.855 -26.516 1.00 84.69 197 PRO A N 1
ATOM 1529 C CA . PRO A 1 197 ? 1.005 14.752 -27.489 1.00 84.69 197 PRO A CA 1
ATOM 1530 C C . PRO A 1 197 ? 2.327 13.971 -27.536 1.00 84.69 197 PRO A C 1
ATOM 1532 O O . PRO A 1 197 ? 2.355 12.819 -27.975 1.00 84.69 197 PRO A O 1
ATOM 1535 N N . ASP A 1 198 ? 3.428 14.590 -27.128 1.00 88.12 198 ASP A N 1
ATOM 1536 C CA . ASP A 1 198 ? 4.774 14.015 -27.062 1.00 88.12 198 ASP A CA 1
ATOM 1537 C C . ASP A 1 198 ? 5.135 13.514 -25.652 1.00 88.12 198 ASP A C 1
ATOM 1539 O O . ASP A 1 198 ? 6.264 13.086 -25.413 1.00 88.12 198 ASP A O 1
ATOM 1543 N N . ARG A 1 199 ? 4.170 13.538 -24.722 1.00 90.75 199 ARG A N 1
ATOM 1544 C CA . ARG A 1 199 ? 4.298 13.087 -23.328 1.00 90.75 199 ARG A CA 1
ATOM 1545 C C . ARG A 1 199 ? 3.211 12.088 -22.943 1.00 90.75 199 ARG A C 1
ATOM 1547 O O . ARG A 1 199 ? 2.726 12.089 -21.815 1.00 90.75 199 ARG A O 1
ATOM 1554 N N . LEU A 1 200 ? 2.787 11.259 -23.893 1.00 90.44 200 LEU A N 1
ATOM 1555 C CA . LEU A 1 200 ? 1.762 10.228 -23.671 1.00 90.44 200 LEU A CA 1
ATOM 1556 C C . LEU A 1 200 ? 2.341 8.815 -23.601 1.00 90.44 200 LEU A C 1
ATOM 1558 O O . LEU A 1 200 ? 1.614 7.871 -23.298 1.00 90.44 200 LEU A O 1
ATOM 1562 N N . CYS A 1 201 ? 3.619 8.645 -23.936 1.00 92.62 201 CYS A N 1
ATOM 1563 C CA . CYS A 1 201 ? 4.215 7.331 -24.124 1.00 92.62 201 CYS A CA 1
ATOM 1564 C C . CYS A 1 201 ? 4.933 6.851 -22.862 1.00 92.62 201 CYS A C 1
ATOM 1566 O O . CYS A 1 201 ? 5.557 7.632 -22.147 1.00 92.62 201 CYS A O 1
ATOM 1568 N N . VAL A 1 202 ? 4.909 5.543 -22.639 1.00 91.88 202 VAL A N 1
ATOM 1569 C CA . VAL A 1 202 ? 5.730 4.853 -21.645 1.00 91.88 202 VAL A CA 1
ATOM 1570 C C . VAL A 1 202 ? 6.533 3.747 -22.307 1.00 91.88 202 VAL A C 1
ATOM 1572 O O . VAL A 1 202 ? 6.045 3.075 -23.220 1.00 91.88 202 VAL A O 1
ATOM 1575 N N . LEU A 1 203 ? 7.757 3.559 -21.829 1.00 92.44 203 LEU A N 1
ATOM 1576 C CA . LEU A 1 203 ? 8.516 2.332 -21.996 1.00 92.44 203 LEU A CA 1
ATOM 1577 C C . LEU A 1 203 ? 8.116 1.388 -20.866 1.00 92.44 203 LEU A C 1
ATOM 1579 O O . LEU A 1 203 ? 8.181 1.764 -19.701 1.00 92.44 203 LEU A O 1
ATOM 1583 N N . GLU A 1 204 ? 7.709 0.179 -21.210 1.00 91.00 204 GLU A N 1
ATOM 1584 C CA . GLU A 1 204 ? 7.294 -0.843 -20.261 1.00 91.00 204 GLU A CA 1
ATOM 1585 C C . GLU A 1 204 ? 8.137 -2.097 -20.450 1.00 91.00 204 GLU A C 1
ATOM 1587 O O . GLU A 1 204 ? 8.297 -2.580 -21.575 1.00 91.00 204 GLU A O 1
ATOM 1592 N N . LEU A 1 205 ? 8.645 -2.610 -19.335 1.00 88.69 205 LEU A N 1
ATOM 1593 C CA . LEU A 1 205 ? 9.297 -3.903 -19.220 1.00 88.69 205 LEU A CA 1
ATOM 1594 C C . LEU A 1 205 ? 8.415 -4.809 -18.364 1.00 88.69 205 LEU A C 1
ATOM 1596 O O . LEU A 1 205 ? 8.213 -4.518 -17.191 1.00 88.69 205 LEU A O 1
ATOM 1600 N N . GLU A 1 206 ? 7.938 -5.911 -18.929 1.00 86.81 206 GLU A N 1
ATOM 1601 C CA . GLU A 1 206 ? 7.199 -6.959 -18.228 1.00 86.81 206 GLU A CA 1
ATOM 1602 C C . GLU A 1 206 ? 8.017 -8.255 -18.231 1.00 86.81 206 GLU A C 1
ATOM 1604 O O . GLU A 1 206 ? 8.435 -8.736 -19.287 1.00 86.81 206 GLU A O 1
ATOM 1609 N N . GLN A 1 207 ? 8.253 -8.832 -17.054 1.00 80.62 207 GLN A N 1
ATOM 1610 C CA . GLN A 1 207 ? 9.038 -10.053 -16.907 1.00 80.62 207 GLN A CA 1
ATOM 1611 C C . GLN A 1 207 ? 8.452 -10.978 -15.840 1.00 80.62 207 GLN A C 1
ATOM 1613 O O . GLN A 1 207 ? 8.034 -10.544 -14.771 1.00 80.62 207 GLN A O 1
ATOM 1618 N N . SER A 1 208 ? 8.466 -12.285 -16.105 1.00 76.00 208 SER A N 1
ATOM 1619 C CA . SER A 1 208 ? 8.150 -13.289 -15.086 1.00 76.00 208 SER A CA 1
ATOM 1620 C C . SER A 1 208 ? 9.319 -13.458 -14.113 1.00 76.00 208 SER A C 1
ATOM 1622 O O . SER A 1 208 ? 10.466 -13.636 -14.520 1.00 76.00 208 SER A O 1
ATOM 1624 N N . LEU A 1 209 ? 9.016 -13.413 -12.823 1.00 71.50 209 LEU A N 1
ATOM 1625 C CA . LEU A 1 209 ? 9.918 -13.702 -11.722 1.00 71.50 209 LEU A CA 1
ATOM 1626 C C . LEU A 1 209 ? 9.627 -15.101 -11.184 1.00 71.50 209 LEU A C 1
ATOM 1628 O O . LEU A 1 209 ? 8.497 -15.411 -10.791 1.00 71.50 209 LEU A O 1
ATOM 1632 N N . ASP A 1 210 ? 10.677 -15.915 -11.088 1.00 70.12 210 ASP A N 1
ATOM 1633 C CA . ASP A 1 210 ? 10.612 -17.209 -10.416 1.00 70.12 210 ASP A CA 1
ATOM 1634 C C . ASP A 1 210 ? 10.192 -17.035 -8.950 1.00 70.12 210 ASP A C 1
ATOM 1636 O O . ASP A 1 210 ? 10.526 -16.036 -8.304 1.00 70.12 210 ASP A O 1
ATOM 1640 N N . ALA A 1 211 ? 9.508 -18.034 -8.386 1.00 62.16 211 ALA A N 1
ATOM 1641 C CA . ALA A 1 211 ? 8.955 -18.009 -7.025 1.00 62.16 211 ALA A CA 1
ATOM 1642 C C . ALA A 1 211 ? 9.992 -17.747 -5.905 1.00 62.16 211 ALA A C 1
ATOM 1644 O O . ALA A 1 211 ? 9.612 -17.380 -4.798 1.00 62.16 211 ALA A O 1
ATOM 1645 N N . GLY A 1 212 ? 11.294 -17.892 -6.189 1.00 61.31 212 GLY A N 1
ATOM 1646 C CA . GLY A 1 212 ? 12.395 -17.607 -5.258 1.00 61.31 212 GLY A CA 1
ATOM 1647 C C . GLY A 1 212 ? 13.232 -16.363 -5.580 1.00 61.31 212 GLY A C 1
ATOM 1648 O O . GLY A 1 212 ? 14.142 -16.046 -4.818 1.00 61.31 212 GLY A O 1
ATOM 1649 N N . SER A 1 213 ? 12.969 -15.657 -6.687 1.00 64.25 213 SER A N 1
ATOM 1650 C CA . SER A 1 213 ? 13.751 -14.466 -7.043 1.00 64.25 213 SER A CA 1
ATOM 1651 C C . SER A 1 213 ? 13.483 -13.315 -6.068 1.00 64.25 213 SER A C 1
ATOM 1653 O O . SER A 1 213 ? 12.334 -12.946 -5.833 1.00 64.25 213 SER A O 1
ATOM 1655 N N . SER A 1 214 ? 14.535 -12.737 -5.500 1.00 62.19 214 SER A N 1
ATOM 1656 C CA . SER A 1 214 ? 14.469 -11.525 -4.669 1.00 62.19 214 SER A CA 1
ATOM 1657 C C . SER A 1 214 ? 15.002 -10.284 -5.396 1.00 62.19 214 SER A C 1
ATOM 1659 O O . SER A 1 214 ? 14.989 -9.187 -4.836 1.00 62.19 214 SER A O 1
ATOM 1661 N N . ALA A 1 215 ? 15.474 -10.449 -6.637 1.00 59.69 215 ALA A N 1
ATOM 1662 C CA . ALA A 1 215 ? 16.041 -9.385 -7.453 1.00 59.69 215 ALA A CA 1
ATOM 1663 C C . ALA A 1 215 ? 15.000 -8.841 -8.441 1.00 59.69 215 ALA A C 1
ATOM 1665 O O . ALA A 1 215 ? 14.386 -9.608 -9.187 1.00 59.69 215 ALA A O 1
ATOM 1666 N N . ALA A 1 216 ? 14.832 -7.517 -8.448 1.00 61.00 216 ALA A N 1
ATOM 1667 C CA . ALA A 1 216 ? 14.093 -6.823 -9.494 1.00 61.00 216 ALA A CA 1
ATOM 1668 C C . ALA A 1 216 ? 14.898 -6.885 -10.818 1.00 61.00 216 ALA A C 1
ATOM 1670 O O . ALA A 1 216 ? 16.118 -6.702 -10.777 1.00 61.00 216 ALA A O 1
ATOM 1671 N N . PRO A 1 217 ? 14.265 -7.170 -11.971 1.00 59.38 217 PRO A N 1
ATOM 1672 C CA . PRO A 1 217 ? 14.935 -7.313 -13.269 1.00 59.38 217 PRO A CA 1
ATOM 1673 C C . PRO A 1 217 ? 15.644 -6.061 -13.793 1.00 59.38 217 PRO A C 1
ATOM 1675 O O . PRO A 1 217 ? 16.515 -6.165 -14.650 1.00 59.38 217 PRO A O 1
ATOM 1678 N N . ASP A 1 218 ? 15.251 -4.886 -13.315 1.00 59.47 218 ASP A N 1
ATOM 1679 C CA . ASP A 1 218 ? 15.781 -3.577 -13.704 1.00 59.47 218 ASP A CA 1
ATOM 1680 C C . ASP A 1 218 ? 16.898 -3.067 -12.780 1.00 59.47 218 ASP A C 1
ATOM 1682 O O . ASP A 1 218 ? 17.442 -1.986 -13.009 1.00 59.47 218 ASP A O 1
ATOM 1686 N N . ALA A 1 219 ? 17.290 -3.841 -11.764 1.00 47.88 219 ALA A N 1
ATOM 1687 C CA . ALA A 1 219 ? 18.438 -3.498 -10.942 1.00 47.88 219 ALA A CA 1
ATOM 1688 C C . ALA A 1 219 ? 19.731 -3.583 -11.780 1.00 47.88 219 ALA A C 1
ATOM 1690 O O . ALA A 1 219 ? 19.993 -4.627 -12.388 1.00 47.88 219 ALA A O 1
ATOM 1691 N N . PRO A 1 220 ? 20.587 -2.542 -11.791 1.00 42.25 220 PRO A N 1
ATOM 1692 C CA . PRO A 1 220 ? 21.933 -2.698 -12.318 1.00 42.25 220 PRO A CA 1
ATOM 1693 C C . PRO A 1 220 ? 22.683 -3.719 -11.449 1.00 42.25 220 PRO A C 1
ATOM 1695 O O . PRO A 1 220 ? 22.664 -3.631 -10.217 1.00 42.25 220 PRO A O 1
ATOM 1698 N N . GLY A 1 221 ? 23.301 -4.705 -12.102 1.00 38.25 221 GLY A N 1
ATOM 1699 C CA . GLY A 1 221 ? 24.332 -5.551 -11.498 1.00 38.25 221 GLY A CA 1
ATOM 1700 C C . GLY A 1 221 ? 25.617 -4.781 -11.231 1.00 38.25 221 GLY A C 1
ATOM 1701 O O . GLY A 1 221 ? 25.880 -3.797 -11.962 1.00 38.25 221 GLY A O 1
#